Protein AF-A0ABD2U222-F1 (afdb_monomer_lite)

InterPro domains:
  IPR004843 Calcineurin-like, phosphoesterase domain [PF00149] (41-204)
  IPR027629 Putative protein phosphatase DevT-like [PTHR35769] (30-228)
  IPR029052 Metallo-dependent phosphatase-like [G3DSA:3.60.21.10] (35-234)
  IPR029052 Metallo-dependent phosphatase-like [SSF56300] (37-213)

Structure (mmCIF, N/CA/C/O backbone):
data_AF-A0ABD2U222-F1
#
_entry.id   AF-A0ABD2U222-F1
#
loop_
_atom_site.group_PDB
_atom_site.id
_atom_site.type_symbol
_atom_site.label_atom_id
_atom_site.label_alt_id
_atom_site.label_comp_id
_atom_site.label_asym_id
_atom_site.label_entity_id
_atom_site.label_seq_id
_atom_site.pdbx_PDB_ins_code
_atom_site.Cartn_x
_atom_site.Cartn_y
_atom_site.Cartn_z
_atom_site.occupancy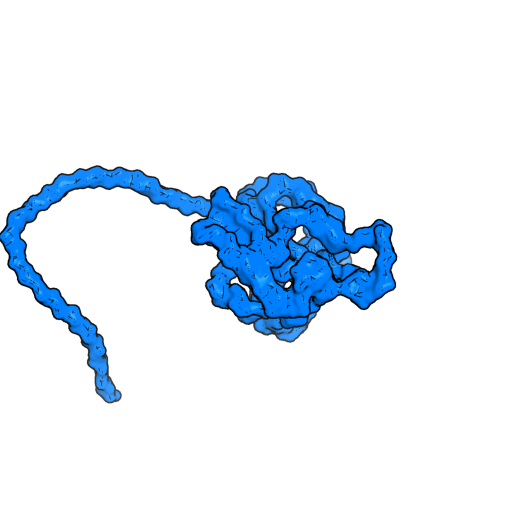
_atom_site.B_iso_or_equiv
_atom_site.auth_seq_id
_atom_site.auth_comp_id
_atom_site.auth_asym_id
_atom_site.auth_atom_id
_atom_site.pdbx_PDB_model_num
ATOM 1 N N . MET A 1 1 ? -50.154 -5.173 -34.231 1.00 31.67 1 MET A N 1
ATOM 2 C CA . MET A 1 1 ? -51.426 -5.860 -33.913 1.00 31.67 1 MET A CA 1
ATOM 3 C C . MET A 1 1 ? -51.089 -7.257 -33.410 1.00 31.67 1 MET A C 1
ATOM 5 O O . MET A 1 1 ? -50.255 -7.886 -34.042 1.00 31.67 1 MET A O 1
ATOM 9 N N . PHE A 1 2 ? -51.742 -7.667 -32.313 1.00 29.05 2 PHE A N 1
ATOM 10 C CA . PHE A 1 2 ? -51.682 -8.953 -31.580 1.00 29.05 2 PHE A CA 1
ATOM 11 C C . PHE A 1 2 ? -50.355 -9.265 -30.850 1.00 29.05 2 PHE A C 1
ATOM 13 O O . PHE A 1 2 ? -49.310 -9.350 -31.479 1.00 29.05 2 PHE A O 1
ATOM 20 N N . ASN A 1 3 ? -50.310 -9.172 -29.507 1.00 27.16 3 ASN A N 1
ATOM 21 C CA . ASN A 1 3 ? -50.777 -10.133 -28.469 1.00 27.16 3 ASN A CA 1
ATOM 22 C C . ASN A 1 3 ? -50.059 -11.498 -28.564 1.00 27.16 3 ASN A C 1
ATOM 24 O O . ASN A 1 3 ? -50.030 -12.077 -29.636 1.00 27.16 3 ASN A O 1
ATOM 28 N N . GLY A 1 4 ? -49.525 -12.105 -27.500 1.00 28.75 4 GLY A N 1
ATOM 29 C CA . GLY A 1 4 ? -49.617 -11.782 -26.083 1.00 28.75 4 GLY A CA 1
ATOM 30 C C . GLY A 1 4 ? -48.903 -12.807 -25.186 1.00 28.75 4 GLY A C 1
ATOM 31 O O . GLY A 1 4 ? -48.338 -13.792 -25.648 1.00 28.75 4 GLY A O 1
ATOM 32 N N . SER A 1 5 ? -48.948 -12.471 -23.897 1.00 30.69 5 SER A N 1
ATOM 33 C CA . SER A 1 5 ? -48.565 -13.179 -22.666 1.00 30.69 5 SER A CA 1
ATOM 34 C C . SER A 1 5 ? -48.724 -14.704 -22.640 1.00 30.69 5 SER A C 1
ATOM 36 O O . SER A 1 5 ? -49.737 -15.215 -23.115 1.00 30.69 5 SER A O 1
ATOM 38 N N . THR A 1 6 ? -47.849 -15.401 -21.896 1.00 30.48 6 THR A N 1
ATOM 39 C CA . THR A 1 6 ? -48.329 -16.360 -20.876 1.00 30.48 6 THR A CA 1
ATOM 40 C C . THR A 1 6 ? -47.299 -16.609 -19.761 1.00 30.48 6 THR A C 1
ATOM 42 O O . THR A 1 6 ? -46.237 -17.183 -19.980 1.00 30.48 6 THR A O 1
ATOM 45 N 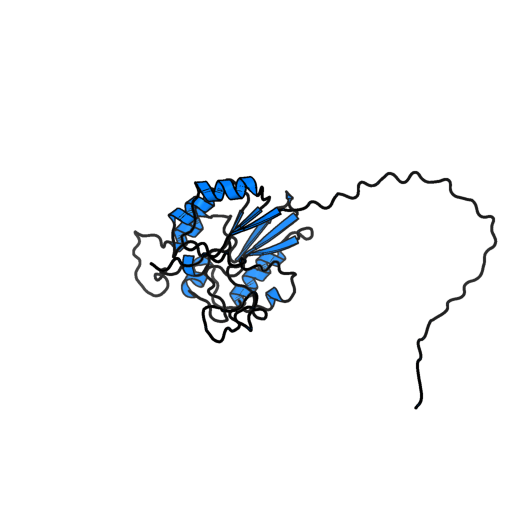N . LEU A 1 7 ? -47.656 -16.178 -18.547 1.00 31.14 7 LEU A N 1
ATOM 46 C CA . LEU A 1 7 ? -47.155 -16.674 -17.262 1.00 31.14 7 LEU A CA 1
ATOM 47 C C . LEU A 1 7 ? -47.822 -18.025 -16.954 1.00 31.14 7 LEU A C 1
ATOM 49 O O . LEU A 1 7 ? -49.030 -18.159 -17.140 1.00 31.14 7 LEU A O 1
ATOM 53 N N . LEU A 1 8 ? -47.069 -18.987 -16.418 1.00 29.11 8 LEU A N 1
ATOM 54 C CA . LEU A 1 8 ? -47.606 -20.208 -15.811 1.00 29.11 8 LEU A CA 1
ATOM 55 C C . LEU A 1 8 ? -47.336 -20.178 -14.302 1.00 29.11 8 LEU A C 1
ATOM 57 O O . LEU A 1 8 ? -46.220 -20.412 -13.846 1.00 29.11 8 LEU A O 1
ATOM 61 N N . HIS A 1 9 ? -48.389 -19.866 -13.544 1.00 29.17 9 HIS A N 1
ATOM 62 C CA . HIS A 1 9 ? -48.527 -20.189 -12.126 1.00 29.17 9 HIS A CA 1
ATOM 63 C C . HIS A 1 9 ? -48.900 -21.672 -11.996 1.00 29.17 9 HIS A C 1
ATOM 65 O O . HIS A 1 9 ? -49.795 -22.143 -12.695 1.00 29.17 9 HIS A O 1
ATOM 71 N N . ALA A 1 10 ? -48.251 -22.392 -11.081 1.00 27.92 10 ALA A N 1
ATOM 72 C CA . ALA A 1 10 ? -48.688 -23.713 -10.641 1.00 27.92 10 ALA A CA 1
ATOM 73 C C . ALA A 1 10 ? -49.469 -23.581 -9.323 1.00 27.92 10 ALA A C 1
ATOM 75 O O . ALA A 1 10 ? -48.956 -23.036 -8.345 1.00 27.92 10 ALA A O 1
ATOM 76 N N . GLU A 1 11 ? -50.708 -24.073 -9.313 1.00 29.02 11 GLU A N 1
ATOM 77 C CA . GLU A 1 11 ? -51.512 -24.304 -8.111 1.00 29.02 11 GLU A CA 1
ATOM 78 C C . GLU A 1 11 ? -51.206 -25.691 -7.537 1.00 29.02 11 GLU A C 1
ATOM 80 O O . GLU A 1 11 ? -51.195 -26.682 -8.268 1.00 29.02 11 GLU A O 1
ATOM 85 N N . THR A 1 12 ? -51.072 -25.778 -6.214 1.00 31.77 12 THR A N 1
ATOM 86 C CA . THR A 1 12 ? -51.198 -27.048 -5.492 1.00 31.77 12 THR A CA 1
ATOM 87 C C . THR A 1 12 ? -52.274 -26.892 -4.422 1.00 31.77 12 THR A C 1
ATOM 89 O O . THR A 1 12 ? -52.069 -26.259 -3.389 1.00 31.77 12 THR A O 1
ATOM 92 N N . GLN A 1 13 ? -53.440 -27.478 -4.688 1.00 30.75 13 GLN A N 1
ATOM 93 C CA . GLN A 1 13 ? -54.505 -27.721 -3.717 1.00 30.75 13 GLN A CA 1
ATOM 94 C C . GLN A 1 13 ? -54.064 -28.807 -2.730 1.00 30.75 13 GLN A C 1
ATOM 96 O O . GLN A 1 13 ? -53.705 -29.901 -3.161 1.00 30.75 13 GLN A O 1
ATOM 101 N N . PHE A 1 14 ? -54.199 -28.577 -1.420 1.00 29.19 14 PHE A N 1
ATOM 102 C CA . PHE A 1 14 ? -54.355 -29.680 -0.468 1.00 29.19 14 PHE A CA 1
ATOM 103 C C . PHE A 1 14 ? -55.373 -29.368 0.632 1.00 29.19 14 PHE A C 1
ATOM 105 O O . PHE A 1 14 ? -55.540 -28.237 1.079 1.00 29.19 14 PHE A O 1
ATOM 112 N N . ARG A 1 15 ? -56.109 -30.429 0.967 1.00 31.56 15 ARG A N 1
ATOM 113 C CA . ARG A 1 15 ? -57.400 -30.500 1.657 1.00 31.56 15 ARG A CA 1
ATOM 114 C C . ARG A 1 15 ? -57.376 -30.031 3.113 1.00 31.56 15 ARG A C 1
ATOM 116 O O . ARG A 1 15 ? -56.414 -30.251 3.840 1.00 31.56 15 ARG A O 1
ATOM 123 N N . GLY A 1 16 ? -58.512 -29.472 3.531 1.00 32.22 16 GLY A N 1
ATOM 124 C CA . GLY A 1 16 ? -58.765 -29.002 4.887 1.00 32.22 16 GLY A CA 1
ATOM 125 C C . GLY A 1 16 ? -58.858 -30.105 5.944 1.00 32.22 16 GLY A C 1
ATOM 126 O O . GLY A 1 16 ? -59.357 -31.202 5.698 1.00 32.22 16 GLY A O 1
ATOM 127 N N . ILE A 1 17 ? -58.420 -29.744 7.149 1.00 36.78 17 ILE A N 1
ATOM 128 C CA . ILE A 1 17 ? -58.689 -30.442 8.404 1.00 36.78 17 ILE A CA 1
ATOM 129 C C . ILE A 1 17 ? -59.267 -29.391 9.356 1.00 36.78 17 ILE A C 1
ATOM 131 O O . ILE A 1 17 ? -58.584 -28.448 9.750 1.00 36.78 17 ILE A O 1
ATOM 135 N N . THR A 1 18 ? -60.548 -29.524 9.689 1.00 42.19 18 THR A N 1
ATOM 136 C CA . THR A 1 18 ? -61.237 -28.690 10.679 1.00 42.19 18 THR A CA 1
ATOM 137 C C . THR A 1 18 ? -60.923 -29.201 12.083 1.00 42.19 18 THR A C 1
ATOM 139 O O . THR A 1 18 ? -61.408 -30.259 12.481 1.00 42.19 18 THR A O 1
ATOM 142 N N . GLY A 1 19 ? -60.130 -28.444 12.840 1.00 43.88 19 GLY A N 1
ATOM 143 C CA . GLY A 1 19 ? -59.923 -28.618 14.279 1.00 43.88 19 GLY A CA 1
ATOM 144 C C . GLY A 1 19 ? -59.984 -27.259 14.989 1.00 43.88 19 GLY A C 1
ATOM 145 O O . GLY A 1 19 ? -59.732 -26.236 14.349 1.00 43.88 19 GLY A O 1
ATOM 146 N N . PRO A 1 20 ? -60.348 -27.202 16.283 1.00 39.25 20 PRO A N 1
ATOM 147 C CA . PRO A 1 20 ? -60.486 -25.939 16.998 1.00 39.25 20 PRO A CA 1
ATOM 148 C C . PRO A 1 20 ? -59.121 -25.254 17.142 1.00 39.25 20 PRO A C 1
ATOM 150 O O . PRO A 1 20 ? -58.162 -25.842 17.646 1.00 39.25 20 PRO A O 1
ATOM 153 N N . VAL A 1 21 ? -59.049 -23.997 16.704 1.00 43.97 21 VAL A N 1
ATOM 154 C CA . VAL A 1 21 ? -57.866 -23.139 16.816 1.00 43.97 21 VAL A CA 1
ATOM 155 C C . VAL A 1 21 ? -57.594 -22.873 18.297 1.00 43.97 21 VAL A C 1
ATOM 157 O O . VAL A 1 21 ? -58.347 -22.167 18.964 1.00 43.97 21 VAL A O 1
ATOM 160 N N . ARG A 1 22 ? -56.514 -23.448 18.834 1.00 39.19 22 ARG A N 1
ATOM 161 C CA . ARG A 1 22 ? -55.952 -23.028 20.123 1.00 39.19 22 ARG A CA 1
ATOM 162 C C . ARG A 1 22 ? -55.010 -21.862 19.862 1.00 39.19 22 ARG A C 1
ATOM 164 O O . ARG A 1 22 ? -54.003 -22.032 19.182 1.00 39.19 22 ARG A O 1
ATOM 171 N N . HIS A 1 23 ? -55.331 -20.692 20.405 1.00 39.78 23 HIS A N 1
ATOM 172 C CA . HIS A 1 23 ? -54.411 -19.559 20.405 1.00 39.78 23 HIS A CA 1
ATOM 173 C C . HIS A 1 23 ? -53.189 -19.896 21.277 1.00 39.78 23 HIS A C 1
ATOM 175 O O . HIS A 1 23 ? -53.371 -20.193 22.462 1.00 39.78 23 HIS A O 1
ATOM 181 N N . PRO A 1 24 ? -51.956 -19.871 20.743 1.00 41.50 24 PRO A N 1
ATOM 182 C CA . PRO A 1 24 ? -50.775 -19.914 21.588 1.00 41.50 24 PRO A CA 1
ATOM 183 C C . PRO A 1 24 ? -50.697 -18.613 22.395 1.00 41.50 24 PRO A C 1
ATOM 185 O O . PRO A 1 24 ? -50.915 -17.522 21.866 1.00 41.50 24 PRO A O 1
ATOM 188 N N . ALA A 1 25 ? -50.409 -18.736 23.692 1.00 49.59 25 ALA A N 1
ATOM 189 C CA . ALA A 1 25 ? -50.113 -17.593 24.548 1.00 49.59 25 ALA A CA 1
ATOM 190 C C . ALA A 1 25 ? -48.928 -16.799 23.964 1.00 49.59 25 ALA A C 1
ATOM 192 O O . ALA A 1 25 ? -48.032 -17.413 23.377 1.00 49.59 25 ALA A O 1
ATOM 193 N N . PRO A 1 26 ? -48.888 -15.463 24.122 1.00 37.84 26 PRO A N 1
ATOM 194 C CA . PRO A 1 26 ? -47.802 -14.657 23.589 1.00 37.84 26 PRO A CA 1
ATOM 195 C C . PRO A 1 26 ? -46.485 -15.114 24.220 1.00 37.84 26 PRO A C 1
ATOM 197 O O . PRO A 1 26 ? -46.234 -14.908 25.410 1.00 37.84 26 PRO A O 1
ATOM 200 N N . SER A 1 27 ? -45.641 -15.764 23.418 1.00 46.84 27 SER A N 1
ATOM 201 C CA . SER A 1 27 ? -44.264 -16.038 23.793 1.00 46.84 27 SER A CA 1
ATOM 202 C C . SER A 1 27 ? -43.582 -14.694 23.991 1.00 46.84 27 SER A C 1
ATOM 204 O O . SER A 1 27 ? -43.541 -13.883 23.063 1.00 46.84 27 SER A O 1
ATOM 206 N N . LYS A 1 28 ? -43.050 -14.451 25.192 1.00 44.59 28 LYS A N 1
ATOM 207 C CA . LYS A 1 28 ? -42.092 -13.371 25.420 1.00 44.59 28 LYS A CA 1
ATOM 208 C C . LYS A 1 28 ? -40.920 -13.612 24.472 1.00 44.59 28 LYS A C 1
ATOM 210 O O . LYS A 1 28 ? -40.054 -14.432 24.762 1.00 44.59 28 LYS A O 1
ATOM 215 N N . LEU A 1 29 ? -40.931 -12.934 23.327 1.00 40.88 29 LEU A N 1
ATOM 216 C CA . LEU A 1 29 ? -39.748 -12.757 22.504 1.00 40.88 29 LEU A CA 1
ATOM 217 C C . LEU A 1 29 ? -38.750 -12.037 23.403 1.00 40.88 29 LEU A C 1
ATOM 219 O O . LEU A 1 29 ? -38.902 -10.852 23.699 1.00 40.88 29 LEU A O 1
ATOM 223 N N . ALA A 1 30 ? -37.784 -12.795 23.919 1.00 45.81 30 ALA A N 1
ATOM 224 C CA . ALA A 1 30 ? -36.570 -12.221 24.452 1.00 45.81 30 ALA A CA 1
ATOM 225 C C . ALA A 1 30 ? -36.040 -11.301 23.353 1.00 45.81 30 ALA A C 1
ATOM 227 O O . ALA A 1 30 ? -35.830 -11.752 22.226 1.00 45.81 30 ALA A O 1
ATOM 228 N N . GLY A 1 31 ? -35.937 -10.008 23.662 1.00 37.41 31 GLY A N 1
ATOM 229 C CA . GLY A 1 31 ? -35.339 -9.032 22.771 1.00 37.41 31 GLY A CA 1
ATOM 230 C C . GLY A 1 31 ? -33.916 -9.480 22.495 1.00 37.41 31 GLY A C 1
ATOM 231 O O . GLY A 1 31 ? -33.022 -9.237 23.302 1.00 37.41 31 GLY A O 1
ATOM 232 N N . GLY A 1 32 ? -33.731 -10.191 21.384 1.00 37.91 32 GLY A N 1
ATOM 233 C CA . GLY A 1 32 ? -32.422 -10.419 20.821 1.00 37.91 32 GLY A CA 1
ATOM 234 C C . GLY A 1 32 ? -31.832 -9.042 20.600 1.00 37.91 32 GLY A C 1
ATOM 235 O O . GLY A 1 32 ? -32.372 -8.251 19.827 1.00 37.91 32 GLY A O 1
ATOM 236 N N . HIS A 1 33 ? -30.768 -8.734 21.337 1.00 39.00 33 HIS A N 1
ATOM 237 C CA . HIS A 1 33 ? -29.836 -7.710 20.912 1.00 39.00 33 HIS A CA 1
ATOM 238 C C . HIS A 1 33 ? -29.391 -8.130 19.512 1.00 39.00 33 HIS A C 1
ATOM 240 O O . HIS A 1 33 ? -28.563 -9.026 19.363 1.00 39.00 33 HIS A O 1
ATOM 246 N N . PHE A 1 34 ? -29.985 -7.533 18.482 1.00 43.75 34 PHE A N 1
ATOM 247 C CA . PHE A 1 34 ? -29.313 -7.461 17.200 1.00 43.75 34 PHE A CA 1
ATOM 248 C C . PHE A 1 34 ? -28.005 -6.726 17.504 1.00 43.75 34 PHE A C 1
ATOM 250 O O . PHE A 1 34 ? -28.077 -5.614 18.039 1.00 43.75 34 PHE A O 1
ATOM 257 N N . PRO A 1 35 ? -26.826 -7.342 17.299 1.00 52.25 35 PRO A N 1
ATOM 258 C CA . PRO A 1 35 ? -25.581 -6.622 17.486 1.00 52.25 35 PRO A CA 1
ATOM 259 C C . PRO A 1 35 ? -25.673 -5.384 16.599 1.00 52.25 35 PRO A C 1
ATOM 261 O O . PRO A 1 35 ? -25.928 -5.498 15.399 1.00 52.25 35 PRO A O 1
ATOM 264 N N . MET A 1 36 ? -25.578 -4.198 17.208 1.00 45.75 36 MET A N 1
ATOM 265 C CA . MET A 1 36 ? -25.497 -2.971 16.427 1.00 45.75 36 MET A CA 1
ATOM 266 C C . MET A 1 36 ? -24.353 -3.143 15.434 1.00 45.75 36 MET A C 1
ATOM 268 O O . MET A 1 36 ? -23.294 -3.646 15.816 1.00 45.75 36 MET A O 1
ATOM 272 N N . ALA A 1 37 ? -24.570 -2.753 14.178 1.00 55.38 37 ALA A N 1
ATOM 273 C CA . ALA A 1 37 ? -23.507 -2.757 13.189 1.00 55.38 37 ALA A CA 1
ATOM 274 C C . ALA A 1 37 ? -22.333 -1.941 13.749 1.00 55.38 37 ALA A C 1
ATOM 276 O O . ALA A 1 37 ? -22.464 -0.740 13.996 1.00 55.38 37 ALA A O 1
ATOM 277 N N . SER A 1 38 ? -21.211 -2.607 14.019 1.00 74.44 38 SER A N 1
ATOM 278 C CA . SER A 1 38 ? -19.978 -1.938 14.408 1.00 74.44 38 SER A CA 1
ATOM 279 C C . SER A 1 38 ? -19.489 -1.161 13.192 1.00 74.44 38 SER A C 1
ATOM 281 O O . SER A 1 38 ? -19.073 -1.753 12.199 1.00 74.44 38 SER A O 1
ATOM 283 N N . SER A 1 39 ? -19.600 0.164 13.242 1.00 87.94 39 SER A N 1
ATOM 284 C CA . SER A 1 39 ? -18.989 1.031 12.238 1.00 87.94 39 SER A CA 1
ATOM 285 C C . SER A 1 39 ? -17.481 1.024 12.453 1.00 87.94 39 SER A C 1
ATOM 287 O O . SER A 1 39 ? -17.040 1.259 13.573 1.00 87.94 39 SER A O 1
ATOM 289 N N . VAL A 1 40 ? -16.713 0.811 11.386 1.00 92.12 40 VAL A N 1
ATOM 290 C CA . VAL A 1 40 ? -15.252 0.964 11.390 1.00 92.12 40 VAL A CA 1
ATOM 291 C C . VAL A 1 40 ? -14.902 2.262 10.672 1.00 92.12 40 VAL A C 1
ATOM 293 O O . VAL A 1 40 ? -15.413 2.526 9.582 1.00 92.12 40 VAL A O 1
ATOM 296 N N . ARG A 1 41 ? -14.049 3.092 11.273 1.00 95.56 41 ARG A N 1
ATOM 297 C CA . ARG A 1 41 ? -13.523 4.314 10.667 1.00 95.56 41 ARG A CA 1
ATOM 298 C C . ARG A 1 41 ? -12.128 4.065 10.119 1.00 95.56 41 ARG A C 1
ATOM 300 O O . ARG A 1 41 ? -11.181 3.870 10.876 1.00 95.56 41 ARG A O 1
ATOM 307 N N . ILE A 1 42 ? -12.009 4.148 8.801 1.00 96.56 42 ILE A N 1
ATOM 308 C CA . ILE A 1 42 ? -10.745 3.982 8.088 1.00 96.56 42 ILE A CA 1
ATOM 309 C C . ILE A 1 42 ? -10.321 5.338 7.531 1.00 96.56 42 ILE A C 1
ATOM 311 O O . ILE A 1 42 ? -11.124 6.027 6.904 1.00 96.56 42 ILE A O 1
ATOM 315 N N . VAL A 1 43 ? -9.070 5.720 7.772 1.00 97.69 43 VAL A N 1
ATOM 316 C CA . VAL A 1 43 ? -8.432 6.878 7.131 1.00 97.69 43 VAL A CA 1
ATOM 317 C C . VAL A 1 43 ? -7.440 6.365 6.099 1.00 97.69 43 VAL A C 1
ATOM 319 O O . VAL A 1 43 ? -6.722 5.406 6.363 1.00 97.69 43 VAL A O 1
ATOM 322 N N . VAL A 1 44 ? -7.408 6.992 4.927 1.00 96.12 44 VAL A N 1
ATOM 323 C CA . VAL A 1 44 ? -6.498 6.632 3.836 1.00 96.12 44 VAL A CA 1
ATOM 324 C C . VAL A 1 44 ? -5.565 7.808 3.581 1.00 96.12 44 VAL A C 1
ATOM 326 O O . VAL A 1 44 ? -6.025 8.945 3.495 1.00 96.12 44 VAL A O 1
ATOM 329 N N . VAL A 1 45 ? -4.268 7.530 3.491 1.00 96.31 45 VAL A N 1
ATOM 330 C CA . VAL A 1 45 ? -3.202 8.505 3.234 1.00 96.31 45 VAL A CA 1
ATOM 331 C C . VAL A 1 45 ? -2.348 7.963 2.094 1.00 96.31 45 VAL A C 1
ATOM 333 O O . VAL A 1 45 ? -1.995 6.788 2.096 1.00 96.31 45 VAL A O 1
ATOM 336 N N . GLY A 1 46 ? -2.022 8.782 1.106 1.00 92.50 46 GLY A N 1
ATOM 337 C CA . GLY A 1 46 ? -1.410 8.310 -0.130 1.00 92.50 46 GLY A CA 1
ATOM 338 C C . GLY A 1 46 ? -0.805 9.435 -0.935 1.00 92.50 46 GLY A C 1
ATOM 339 O O . GLY A 1 46 ? -1.133 10.588 -0.666 1.00 92.50 46 GLY A O 1
ATOM 340 N N . ASP A 1 47 ? 0.060 9.081 -1.888 1.00 92.44 47 ASP A N 1
ATOM 341 C CA . ASP A 1 47 ? 0.719 10.028 -2.800 1.00 92.44 47 ASP A CA 1
ATOM 342 C C . ASP A 1 47 ? 1.354 11.192 -2.028 1.00 92.44 47 ASP A C 1
ATOM 344 O O .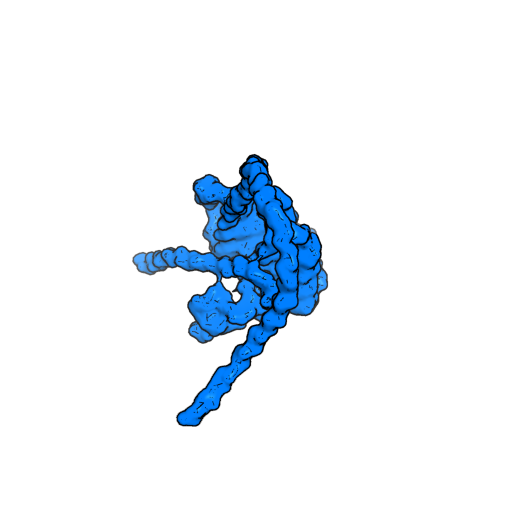 ASP A 1 47 ? 1.195 12.368 -2.350 1.00 92.44 47 ASP A O 1
ATOM 348 N N . VAL A 1 48 ? 2.032 10.832 -0.935 1.00 94.62 48 VAL A N 1
ATOM 349 C CA . VAL A 1 48 ? 2.474 11.765 0.106 1.00 94.62 48 VAL A CA 1
ATOM 350 C C . VAL A 1 48 ? 3.563 12.705 -0.413 1.00 94.62 48 VAL A C 1
ATOM 352 O O . VAL A 1 48 ? 3.556 13.880 -0.078 1.00 94.62 48 VAL A O 1
ATOM 355 N N . HIS A 1 49 ? 4.497 12.210 -1.229 1.00 95.00 49 HIS A N 1
ATOM 356 C CA . HIS A 1 49 ? 5.521 13.003 -1.921 1.00 95.00 49 HIS A CA 1
ATOM 357 C C . HIS A 1 49 ? 6.217 14.071 -1.056 1.00 95.00 49 HIS A C 1
ATOM 359 O O . HIS A 1 49 ? 6.295 15.242 -1.421 1.00 95.00 49 HIS A O 1
ATOM 365 N N . ASP A 1 50 ? 6.766 13.640 0.079 1.00 95.75 50 ASP A N 1
ATOM 366 C CA . ASP A 1 50 ? 7.446 14.456 1.089 1.00 95.75 50 ASP A CA 1
ATOM 367 C C . ASP A 1 50 ? 6.546 15.457 1.845 1.00 95.75 50 ASP A C 1
ATOM 369 O O . ASP A 1 50 ? 7.027 16.120 2.767 1.00 95.75 50 ASP A O 1
ATOM 373 N N . ASP A 1 51 ? 5.246 15.525 1.541 1.00 95.50 51 ASP A N 1
ATOM 374 C CA . ASP A 1 51 ? 4.257 16.340 2.256 1.00 95.50 51 ASP A CA 1
ATOM 375 C C . ASP A 1 51 ? 3.703 15.585 3.474 1.00 95.50 51 ASP A C 1
ATOM 377 O O . ASP A 1 51 ? 2.532 15.217 3.562 1.00 95.50 51 ASP A O 1
ATOM 381 N N . TRP A 1 52 ? 4.607 15.290 4.409 1.00 94.88 52 TRP A N 1
ATOM 382 C CA . TRP A 1 52 ? 4.289 14.652 5.682 1.00 94.88 52 TRP A CA 1
ATOM 383 C C . TRP A 1 52 ? 5.019 15.337 6.829 1.00 94.88 52 TRP A C 1
ATOM 385 O O . TRP A 1 52 ? 6.252 15.409 6.881 1.00 94.88 52 TRP A O 1
ATOM 395 N N . ASN A 1 53 ? 4.245 15.792 7.802 1.00 95.06 53 ASN A N 1
ATOM 396 C CA . ASN A 1 53 ? 4.716 16.340 9.052 1.00 95.06 53 ASN A CA 1
ATOM 397 C C . ASN A 1 53 ? 4.160 15.517 10.213 1.00 95.06 53 ASN A C 1
ATOM 399 O O . ASN A 1 53 ? 3.010 15.671 10.616 1.00 95.06 53 ASN A O 1
ATOM 403 N N . LEU A 1 54 ? 5.028 14.707 10.822 1.00 92.56 54 LEU A N 1
ATOM 404 C CA . LEU A 1 54 ? 4.654 13.803 11.908 1.00 92.56 54 LEU A CA 1
ATOM 405 C C . LEU A 1 54 ? 3.829 14.469 13.022 1.00 92.56 54 LEU A C 1
ATOM 407 O O . LEU A 1 54 ? 2.914 13.847 13.552 1.00 92.56 54 LEU A O 1
ATOM 411 N N . GLU A 1 55 ? 4.139 15.710 13.399 1.00 93.94 55 GLU A N 1
ATOM 412 C CA . GLU A 1 55 ? 3.439 16.385 14.493 1.00 93.94 55 GLU A CA 1
ATOM 413 C C . GLU A 1 55 ? 2.056 16.896 14.081 1.00 93.94 55 GLU A C 1
ATOM 415 O O . GLU A 1 55 ? 1.099 16.743 14.843 1.00 93.94 55 GLU A O 1
ATOM 420 N N . GLU A 1 56 ? 1.922 17.483 12.893 1.00 95.25 56 GLU A N 1
ATOM 421 C CA . GLU A 1 56 ? 0.636 17.998 12.410 1.00 95.25 56 GLU A CA 1
ATOM 422 C C . GLU A 1 56 ? -0.288 16.872 11.927 1.00 95.25 56 GLU A C 1
ATOM 424 O O . GLU A 1 56 ? -1.455 16.816 12.328 1.00 95.25 56 GLU A O 1
ATOM 429 N N . ASP A 1 57 ? 0.235 15.905 11.174 1.00 96.00 57 ASP A N 1
ATOM 430 C CA . ASP A 1 57 ? -0.554 14.784 10.660 1.00 96.00 57 ASP A CA 1
ATOM 431 C C . ASP A 1 57 ? -1.008 13.848 11.781 1.00 96.00 57 ASP A C 1
ATOM 433 O O . ASP A 1 57 ? -2.146 13.370 11.781 1.00 96.00 57 ASP A O 1
ATOM 437 N N . ARG A 1 58 ? -0.191 13.659 12.829 1.00 94.94 58 ARG A N 1
ATOM 438 C CA . ARG A 1 58 ? -0.631 12.936 14.032 1.00 94.94 58 ARG A CA 1
ATOM 439 C C . ARG A 1 58 ? -1.813 13.633 14.703 1.00 94.94 58 ARG A C 1
ATOM 441 O O . ARG A 1 58 ? -2.742 12.946 15.128 1.00 94.94 58 ARG A O 1
ATOM 448 N N . LYS A 1 59 ? -1.826 14.969 14.796 1.00 96.00 59 LYS A N 1
ATOM 449 C CA . LYS A 1 59 ? -2.976 15.709 15.356 1.00 96.00 59 LYS A CA 1
ATOM 450 C C . LYS A 1 59 ? -4.220 15.518 14.494 1.00 96.00 59 LYS A C 1
ATOM 452 O O . LYS A 1 59 ? -5.298 15.286 15.041 1.00 96.00 59 LYS A O 1
ATOM 457 N N . ALA A 1 60 ? -4.083 15.567 13.168 1.00 96.25 60 ALA A N 1
ATOM 458 C CA . ALA A 1 60 ? -5.188 15.297 12.253 1.00 96.25 60 ALA A CA 1
ATOM 459 C C . ALA A 1 60 ? -5.757 13.883 12.470 1.00 96.25 60 ALA A C 1
ATOM 461 O O . ALA A 1 60 ? -6.963 13.726 12.674 1.00 96.25 60 ALA A O 1
ATOM 462 N N . LEU A 1 61 ? -4.897 12.863 12.549 1.00 97.00 61 LEU A N 1
ATOM 463 C CA . LEU A 1 61 ? -5.305 11.485 12.839 1.00 97.00 61 LEU A CA 1
ATOM 464 C C . LEU A 1 61 ? -5.982 11.356 14.214 1.00 97.00 61 LEU A C 1
ATOM 466 O O . LEU A 1 61 ? -7.025 10.712 14.327 1.00 97.00 61 LEU A O 1
ATOM 470 N N . GLN A 1 62 ? -5.469 12.018 15.253 1.00 95.56 62 GLN A N 1
ATOM 471 C CA . GLN A 1 62 ? -6.090 12.033 16.585 1.00 95.56 62 GLN A CA 1
ATOM 472 C C . GLN A 1 62 ? -7.489 12.665 16.585 1.00 95.56 62 GLN A C 1
ATOM 474 O O . GLN A 1 62 ? -8.378 12.195 17.298 1.00 95.56 62 GLN A O 1
ATOM 479 N N . LEU A 1 63 ? -7.709 13.713 15.785 1.00 96.81 63 LEU A N 1
ATOM 480 C CA . LEU A 1 63 ? -9.023 14.341 15.620 1.00 96.81 63 LEU A CA 1
ATOM 481 C C . LEU A 1 63 ? -9.991 13.435 14.853 1.00 96.81 63 LEU A C 1
ATOM 483 O O . LEU A 1 63 ? -11.165 13.334 15.220 1.00 96.81 63 LEU A O 1
ATOM 487 N N . LEU A 1 64 ? -9.497 12.755 13.816 1.00 96.62 64 LEU A N 1
ATOM 488 C CA . LEU A 1 64 ? -10.283 11.824 13.013 1.00 96.62 64 LEU A CA 1
ATOM 489 C C . LEU A 1 64 ? -10.653 10.558 13.789 1.00 96.62 64 LEU A C 1
ATOM 491 O O . LEU A 1 64 ? -11.698 9.986 13.490 1.00 96.62 64 LEU A O 1
ATOM 495 N N . LYS A 1 65 ? -9.869 10.153 14.797 1.00 96.50 65 LYS A N 1
ATOM 496 C CA . LYS A 1 65 ? -10.086 8.943 15.616 1.00 96.50 65 LYS A CA 1
ATOM 497 C C . LYS A 1 65 ? -10.323 7.681 14.763 1.00 96.50 65 LYS A C 1
ATOM 499 O O . LYS A 1 65 ? -11.381 7.063 14.898 1.00 96.50 65 LYS A O 1
ATOM 504 N N . PRO A 1 66 ? -9.410 7.339 13.836 1.00 97.06 66 PRO A N 1
ATOM 505 C CA . PRO A 1 66 ? -9.539 6.132 13.032 1.00 97.06 66 PRO A CA 1
ATOM 506 C C . PRO A 1 66 ? -9.373 4.872 13.884 1.00 97.06 66 PRO A C 1
ATOM 508 O O . PRO A 1 66 ? -8.575 4.849 14.820 1.00 97.06 66 PRO A O 1
ATOM 511 N N . ASP A 1 67 ? -10.072 3.812 13.493 1.00 96.94 67 ASP A N 1
ATOM 512 C CA . ASP A 1 67 ? -9.791 2.448 13.948 1.00 96.94 67 ASP A CA 1
ATOM 513 C C . ASP A 1 67 ? -8.617 1.835 13.163 1.00 96.94 67 ASP A C 1
ATOM 515 O O . ASP A 1 67 ? -7.938 0.933 13.648 1.00 96.94 67 ASP A O 1
ATOM 519 N N . LEU A 1 68 ? -8.387 2.321 11.936 1.00 97.38 68 LEU A N 1
ATOM 520 C CA . LEU A 1 68 ? -7.341 1.862 11.025 1.00 97.38 68 LEU A CA 1
ATOM 521 C C . LEU A 1 68 ? -6.896 2.993 10.088 1.00 97.38 68 LEU A C 1
ATOM 523 O O . LEU A 1 68 ? -7.732 3.725 9.553 1.00 97.38 68 LEU A O 1
ATOM 527 N N . VAL A 1 69 ? -5.590 3.095 9.839 1.00 98.31 69 VAL A N 1
ATOM 528 C CA . VAL A 1 69 ? -5.022 3.964 8.797 1.00 98.31 69 VAL A CA 1
ATOM 529 C C . VAL A 1 69 ? -4.407 3.116 7.685 1.00 98.31 69 VAL A C 1
ATOM 531 O O . VAL A 1 69 ? -3.625 2.206 7.947 1.00 98.31 69 VAL A O 1
ATOM 534 N N . LEU A 1 70 ? -4.757 3.400 6.436 1.00 98.44 70 LEU A N 1
ATOM 535 C CA . LEU A 1 70 ? -4.196 2.744 5.259 1.00 98.44 70 LEU A CA 1
ATOM 536 C C . LEU A 1 70 ? -3.276 3.722 4.535 1.00 98.44 70 LEU A C 1
ATOM 538 O O . LEU A 1 70 ? -3.737 4.763 4.073 1.00 98.44 70 LEU A O 1
ATOM 542 N N . PHE A 1 71 ? -1.997 3.382 4.421 1.00 98.12 71 PHE A N 1
ATOM 543 C CA . PHE A 1 71 ? -1.036 4.166 3.655 1.00 98.12 71 PHE A CA 1
ATOM 544 C C . PHE A 1 71 ? -0.803 3.525 2.284 1.00 98.12 71 PHE A C 1
ATOM 546 O O . PHE A 1 71 ? -0.351 2.380 2.212 1.00 98.12 71 PHE A O 1
ATOM 553 N N . THR A 1 72 ? -1.108 4.242 1.202 1.00 96.12 72 THR A N 1
ATOM 554 C CA . THR A 1 72 ? -1.023 3.714 -0.172 1.00 96.12 72 THR A CA 1
ATOM 555 C C . THR A 1 72 ? 0.344 3.914 -0.826 1.00 96.12 72 THR A C 1
ATOM 557 O O . THR A 1 72 ? 0.549 3.387 -1.914 1.00 96.12 72 THR A O 1
ATOM 560 N N . GLY A 1 73 ? 1.283 4.607 -0.174 1.00 95.19 73 GLY A N 1
ATOM 561 C CA . GLY A 1 73 ? 2.675 4.740 -0.619 1.00 95.19 73 GLY A CA 1
ATOM 562 C C . GLY A 1 73 ? 2.984 6.059 -1.320 1.00 95.19 73 GLY A C 1
ATOM 563 O O . GLY A 1 73 ? 2.265 7.042 -1.147 1.00 95.19 73 GLY A O 1
ATOM 564 N N . ASP A 1 74 ? 4.081 6.054 -2.078 1.00 95.31 74 ASP A N 1
ATOM 565 C CA . ASP A 1 74 ? 4.685 7.225 -2.721 1.00 95.31 74 ASP A CA 1
ATOM 566 C C . ASP A 1 74 ? 5.064 8.302 -1.710 1.00 95.31 74 ASP A C 1
ATOM 568 O O . ASP A 1 74 ? 4.654 9.456 -1.769 1.00 95.31 74 ASP A O 1
ATOM 572 N N . PHE A 1 75 ? 5.899 7.907 -0.751 1.00 94.88 75 PHE A N 1
ATOM 573 C CA . PHE A 1 75 ? 6.238 8.744 0.387 1.00 94.88 75 PHE A CA 1
ATOM 574 C C . PHE A 1 75 ? 7.187 9.883 0.066 1.00 94.88 75 PHE A C 1
ATOM 576 O O . PHE A 1 75 ? 7.058 10.941 0.664 1.00 94.88 75 PHE A O 1
ATOM 583 N N . GLY A 1 76 ? 8.139 9.695 -0.850 1.00 87.56 76 GLY A N 1
ATOM 584 C CA . GLY A 1 76 ? 9.134 10.741 -1.116 1.00 87.56 76 GLY A CA 1
ATOM 585 C C . GLY A 1 76 ? 10.409 10.261 -1.791 1.00 87.56 76 GLY A C 1
ATOM 586 O O . GLY A 1 76 ? 11.508 10.515 -1.308 1.00 87.56 76 GLY A O 1
ATOM 587 N N . ASN A 1 77 ? 10.305 9.512 -2.894 1.00 90.81 77 ASN A N 1
ATOM 588 C CA . ASN A 1 77 ? 11.492 9.056 -3.635 1.00 90.81 77 ASN A CA 1
ATOM 589 C C . ASN A 1 77 ? 12.509 8.292 -2.760 1.00 90.81 77 ASN A C 1
ATOM 591 O O . ASN A 1 77 ? 13.714 8.559 -2.813 1.00 90.81 77 ASN A O 1
ATOM 595 N N . GLU A 1 78 ? 12.021 7.339 -1.958 1.00 91.75 78 GLU A N 1
ATOM 596 C CA . GLU A 1 78 ? 12.794 6.583 -0.960 1.00 91.75 78 GLU A CA 1
ATOM 597 C C . GLU A 1 78 ? 13.224 7.425 0.262 1.00 91.75 78 GLU A C 1
ATOM 599 O O . GLU A 1 78 ? 14.361 7.326 0.751 1.00 91.75 78 GLU A O 1
ATOM 604 N N . ASN A 1 79 ? 12.332 8.281 0.764 1.00 94.19 79 ASN A N 1
ATOM 605 C CA . ASN A 1 79 ? 12.546 9.035 1.998 1.00 94.19 79 ASN A CA 1
ATOM 606 C C . ASN A 1 79 ? 12.383 8.129 3.232 1.00 94.19 79 ASN A C 1
ATOM 608 O O . ASN A 1 79 ? 11.301 7.952 3.788 1.00 94.19 79 ASN A O 1
ATOM 612 N N . VAL A 1 80 ? 13.502 7.553 3.676 1.00 95.19 80 VAL A N 1
ATOM 613 C CA . VAL A 1 80 ? 13.544 6.629 4.818 1.00 95.19 80 VAL A CA 1
ATOM 614 C C . VAL A 1 80 ? 13.104 7.294 6.126 1.00 95.19 80 VAL A C 1
ATOM 616 O O . VAL A 1 80 ? 12.464 6.637 6.942 1.00 95.19 80 VAL A O 1
ATOM 619 N N . ASP A 1 81 ? 13.446 8.563 6.353 1.00 96.00 81 ASP A N 1
ATOM 620 C CA . ASP A 1 81 ? 13.118 9.244 7.612 1.00 96.00 81 ASP A CA 1
ATOM 621 C C . ASP A 1 81 ? 11.616 9.528 7.716 1.00 96.00 81 ASP A C 1
ATOM 623 O O . ASP A 1 81 ? 11.025 9.346 8.780 1.00 96.00 81 ASP A O 1
ATOM 627 N N . LEU A 1 82 ? 10.975 9.858 6.593 1.00 97.00 82 LEU A N 1
ATOM 628 C CA . LEU A 1 82 ? 9.521 9.955 6.510 1.00 97.00 82 LEU A CA 1
ATOM 629 C C . LEU A 1 82 ? 8.864 8.595 6.782 1.00 97.00 82 LEU A C 1
ATOM 631 O O . LEU A 1 82 ? 7.991 8.503 7.644 1.00 97.00 82 LEU A O 1
ATOM 635 N N . VAL A 1 83 ? 9.327 7.515 6.144 1.00 97.44 83 VAL A N 1
ATOM 636 C CA . VAL A 1 83 ? 8.786 6.165 6.395 1.00 97.44 83 VAL A CA 1
ATOM 637 C C . VAL A 1 83 ? 8.960 5.737 7.855 1.00 97.44 83 VAL A C 1
ATOM 639 O O . VAL A 1 83 ? 8.041 5.160 8.431 1.00 97.44 83 VAL A O 1
ATOM 642 N N . ARG A 1 84 ? 10.095 6.061 8.490 1.00 97.25 84 ARG A N 1
ATOM 643 C CA . ARG A 1 84 ? 10.289 5.851 9.937 1.00 97.25 84 ARG A CA 1
ATOM 644 C C . ARG A 1 84 ? 9.257 6.609 10.755 1.00 97.25 84 ARG A C 1
ATOM 646 O O . ARG A 1 84 ? 8.657 6.027 11.645 1.00 97.25 84 ARG A O 1
ATOM 653 N N . SER A 1 85 ? 8.998 7.867 10.411 1.00 97.19 85 SER A N 1
ATOM 654 C CA . SER A 1 85 ? 7.993 8.661 11.118 1.00 97.19 85 SER A CA 1
ATOM 655 C C . SER A 1 85 ? 6.580 8.066 11.014 1.00 97.19 85 SER A C 1
ATOM 657 O O . SER A 1 85 ? 5.822 8.135 11.977 1.00 97.19 85 SER A O 1
ATOM 659 N N . ILE A 1 86 ? 6.235 7.432 9.885 1.00 97.31 86 ILE A N 1
ATOM 660 C CA . ILE A 1 86 ? 4.972 6.694 9.720 1.00 97.31 86 ILE A CA 1
ATOM 661 C C . ILE A 1 86 ? 4.964 5.430 10.584 1.00 97.31 86 ILE A C 1
ATOM 663 O O . ILE A 1 86 ? 3.967 5.162 11.257 1.00 97.31 86 ILE A O 1
ATOM 667 N N . ALA A 1 87 ? 6.064 4.673 10.593 1.00 96.81 87 ALA A N 1
ATOM 668 C CA . ALA A 1 87 ? 6.210 3.478 11.426 1.00 96.81 87 ALA A CA 1
ATOM 669 C C . ALA A 1 87 ? 6.096 3.804 12.931 1.00 96.81 87 ALA A C 1
ATOM 671 O O . ALA A 1 87 ? 5.488 3.046 13.683 1.00 96.81 87 ALA A O 1
ATOM 672 N N . ASP A 1 88 ? 6.593 4.969 13.356 1.00 95.38 88 ASP A N 1
ATOM 673 C CA . ASP A 1 88 ? 6.542 5.450 14.744 1.00 95.38 88 ASP A CA 1
ATOM 674 C C . ASP A 1 88 ? 5.132 5.890 15.200 1.00 95.38 88 ASP A C 1
ATOM 676 O O . ASP A 1 88 ? 4.930 6.239 16.367 1.00 95.38 88 ASP A O 1
ATOM 680 N N . LEU A 1 89 ? 4.125 5.913 14.317 1.00 95.88 89 LEU A N 1
ATOM 681 C CA . LEU A 1 89 ? 2.751 6.212 14.723 1.00 95.88 89 LEU A CA 1
ATOM 682 C C . LEU A 1 89 ? 2.164 5.064 15.558 1.00 95.88 89 LEU A C 1
ATOM 684 O O . LEU A 1 89 ? 1.983 3.946 15.077 1.00 95.88 89 LEU A O 1
ATOM 688 N N . GLU A 1 90 ? 1.724 5.366 16.776 1.00 93.94 90 GLU A N 1
ATOM 689 C CA . GLU A 1 90 ? 1.022 4.426 17.664 1.00 93.94 90 GLU A CA 1
ATOM 690 C C . GLU A 1 90 ? -0.472 4.274 17.300 1.00 93.94 90 GLU A C 1
ATOM 692 O O . GLU A 1 90 ? -1.368 4.444 18.125 1.00 93.94 90 GLU A O 1
ATOM 697 N N . ILE A 1 91 ? -0.759 3.997 16.027 1.00 95.19 91 ILE A N 1
ATOM 698 C CA . ILE A 1 91 ? -2.109 3.761 15.495 1.00 95.19 91 ILE A CA 1
ATOM 699 C C . ILE A 1 91 ? -2.070 2.484 14.653 1.00 95.19 91 ILE A C 1
ATOM 701 O O . ILE A 1 91 ? -1.091 2.236 13.944 1.00 95.19 91 ILE A O 1
ATOM 705 N N . THR A 1 92 ? -3.123 1.664 14.713 1.00 97.62 92 THR A N 1
ATOM 706 C CA . THR A 1 92 ? -3.252 0.490 13.841 1.00 97.62 92 THR A CA 1
ATOM 707 C C . THR A 1 92 ? -3.208 0.936 12.385 1.00 97.62 92 THR A C 1
ATOM 709 O O . THR A 1 92 ? -4.022 1.759 11.956 1.00 97.62 92 THR A O 1
ATOM 712 N N . LYS A 1 93 ? -2.248 0.406 11.625 1.00 98.19 93 LYS A N 1
ATOM 713 C CA . LYS A 1 93 ? -2.029 0.817 10.243 1.00 98.19 93 LYS A CA 1
ATOM 714 C C . LYS A 1 93 ? -1.595 -0.342 9.358 1.00 98.19 93 LYS A C 1
ATOM 716 O O . LYS A 1 93 ? -0.965 -1.285 9.826 1.00 98.19 93 LYS A O 1
ATOM 721 N N . ALA A 1 94 ? -1.908 -0.225 8.078 1.00 98.50 94 ALA A N 1
ATOM 722 C CA . ALA A 1 94 ? -1.342 -1.053 7.026 1.00 98.50 94 ALA A CA 1
ATOM 723 C C . ALA A 1 94 ? -0.746 -0.141 5.957 1.00 98.50 94 ALA A C 1
ATOM 725 O O . ALA A 1 94 ? -1.313 0.902 5.632 1.00 98.50 94 ALA A O 1
ATOM 726 N N . VAL A 1 95 ? 0.401 -0.534 5.422 1.00 98.56 95 VAL A N 1
ATOM 727 C CA . VAL A 1 95 ? 1.200 0.278 4.508 1.00 98.56 95 VAL A CA 1
ATOM 728 C C . VAL A 1 95 ? 1.506 -0.527 3.256 1.00 98.56 95 VAL A C 1
ATOM 730 O O . VAL A 1 95 ? 1.807 -1.717 3.328 1.00 98.56 95 VAL A O 1
ATOM 733 N N . ILE A 1 96 ? 1.460 0.105 2.091 1.00 97.50 96 ILE A N 1
ATOM 734 C CA . ILE A 1 96 ? 2.088 -0.420 0.884 1.00 97.50 96 ILE A CA 1
ATOM 735 C C . ILE A 1 96 ? 2.993 0.650 0.282 1.00 97.50 96 ILE A C 1
ATOM 737 O O . ILE A 1 96 ? 2.658 1.825 0.286 1.00 97.50 96 ILE A O 1
ATOM 741 N N . LEU A 1 97 ? 4.158 0.232 -0.206 1.00 97.00 97 LEU A N 1
ATOM 742 C CA . LEU A 1 97 ? 5.106 1.101 -0.899 1.00 97.00 97 LEU A CA 1
ATOM 743 C C . LEU A 1 97 ? 4.699 1.280 -2.369 1.00 97.00 97 LEU A C 1
ATOM 745 O O . LEU A 1 97 ? 4.413 0.287 -3.049 1.00 97.00 97 LEU A O 1
ATOM 749 N N . GLY A 1 98 ? 4.712 2.522 -2.848 1.00 95.06 98 GLY A N 1
ATOM 750 C CA . GLY A 1 98 ? 4.437 2.931 -4.227 1.00 95.06 98 GLY A CA 1
ATOM 751 C C . GLY A 1 98 ? 5.690 2.957 -5.108 1.00 95.06 98 GLY A C 1
ATOM 752 O O . GLY A 1 98 ? 6.780 2.561 -4.675 1.00 95.06 98 GLY A O 1
ATOM 753 N N . ASN A 1 99 ? 5.568 3.342 -6.383 1.00 92.75 99 ASN A N 1
ATOM 754 C CA . ASN A 1 99 ? 6.715 3.348 -7.301 1.00 92.75 99 ASN A CA 1
ATOM 755 C C . ASN A 1 99 ? 7.797 4.354 -6.906 1.00 92.75 99 ASN A C 1
ATOM 757 O O . ASN A 1 99 ? 8.983 4.076 -7.129 1.00 92.75 99 ASN A O 1
ATOM 761 N N . HIS A 1 100 ? 7.429 5.488 -6.308 1.00 93.31 100 HIS A N 1
ATOM 762 C CA . HIS A 1 100 ? 8.396 6.463 -5.824 1.00 93.31 100 HIS A CA 1
ATOM 763 C C . HIS A 1 100 ? 9.182 5.940 -4.611 1.00 93.31 100 HIS A C 1
ATOM 765 O O . HIS A 1 100 ? 10.334 6.313 -4.419 1.00 93.31 100 HIS A O 1
ATOM 771 N N . ASP A 1 101 ? 8.683 4.951 -3.874 1.00 94.38 101 ASP A N 1
ATOM 772 C CA . ASP A 1 101 ? 9.412 4.346 -2.746 1.00 94.38 101 ASP A CA 1
ATOM 773 C C . ASP A 1 101 ? 10.532 3.377 -3.167 1.00 94.38 101 ASP A C 1
ATOM 775 O O . ASP A 1 101 ? 11.238 2.823 -2.319 1.00 94.38 101 ASP A O 1
ATOM 779 N N . ALA A 1 102 ? 10.717 3.186 -4.477 1.00 91.62 102 ALA A N 1
ATOM 780 C CA . ALA A 1 102 ? 11.856 2.502 -5.089 1.00 91.62 102 ALA A CA 1
ATOM 781 C C . ALA A 1 102 ? 12.355 3.226 -6.360 1.00 91.62 102 ALA A C 1
ATOM 783 O O . ALA A 1 102 ? 12.857 2.592 -7.301 1.00 91.62 102 ALA A O 1
ATOM 784 N N . TRP A 1 103 ? 12.192 4.556 -6.427 1.00 86.25 103 TRP A N 1
ATOM 785 C CA . TRP A 1 103 ? 12.465 5.328 -7.643 1.00 86.25 103 TRP A CA 1
ATOM 786 C C . TRP A 1 103 ? 13.930 5.283 -8.083 1.00 86.25 103 TRP A C 1
ATOM 788 O O . TRP A 1 103 ? 14.203 5.194 -9.280 1.00 86.25 103 TRP A O 1
ATOM 798 N N . ASN A 1 104 ? 14.885 5.288 -7.147 1.00 82.75 104 ASN A N 1
ATOM 799 C CA . ASN A 1 104 ? 16.320 5.285 -7.460 1.00 82.75 104 ASN A CA 1
ATOM 800 C C . ASN A 1 104 ? 16.989 3.930 -7.210 1.00 82.75 104 ASN A C 1
ATOM 802 O O . ASN A 1 104 ? 18.176 3.770 -7.495 1.00 82.75 104 ASN A O 1
ATOM 806 N N . THR A 1 105 ? 16.241 2.935 -6.734 1.00 78.31 105 THR A N 1
ATOM 807 C CA . THR A 1 105 ? 16.738 1.588 -6.452 1.00 78.31 105 THR A CA 1
ATOM 808 C C . THR A 1 105 ? 17.173 0.906 -7.750 1.00 78.31 105 THR A C 1
ATOM 810 O O . THR A 1 105 ? 16.368 0.432 -8.560 1.00 78.31 105 THR A O 1
ATOM 813 N N . GLN A 1 106 ? 18.486 0.872 -7.976 1.00 66.06 106 GLN A N 1
ATOM 814 C CA . GLN A 1 106 ? 19.109 0.369 -9.204 1.00 66.06 106 GLN A CA 1
ATOM 815 C C . GLN A 1 106 ? 19.923 -0.914 -8.985 1.00 66.06 106 GLN A C 1
ATOM 817 O O . GLN A 1 106 ? 20.156 -1.642 -9.947 1.00 66.06 106 GLN A O 1
ATOM 822 N N . LYS A 1 107 ? 20.326 -1.270 -7.752 1.00 61.19 107 LYS A N 1
ATOM 823 C CA . LYS A 1 107 ? 21.321 -2.344 -7.515 1.00 61.19 107 LYS A CA 1
ATOM 824 C C . LYS A 1 107 ? 20.873 -3.774 -7.847 1.00 61.19 107 LYS A C 1
ATOM 826 O O . LYS A 1 107 ? 21.644 -4.715 -7.684 1.00 61.19 107 LYS A O 1
ATOM 831 N N . PHE A 1 108 ? 19.673 -3.955 -8.384 1.00 61.00 108 PHE A N 1
ATOM 832 C CA . PHE A 1 108 ? 19.189 -5.243 -8.884 1.00 61.00 108 PHE A CA 1
ATOM 833 C C . PHE A 1 108 ? 19.385 -5.427 -10.401 1.00 61.00 108 PHE A C 1
ATOM 835 O O . PHE A 1 108 ? 19.030 -6.478 -10.931 1.00 61.00 108 PHE A O 1
ATOM 842 N N . SER A 1 109 ? 19.954 -4.443 -11.115 1.00 51.25 109 SER A N 1
ATOM 843 C CA . SER A 1 109 ? 20.168 -4.495 -12.573 1.00 51.25 109 SER A CA 1
ATOM 844 C C . SER A 1 109 ? 21.598 -4.830 -13.032 1.00 51.25 109 SER A C 1
ATOM 846 O O . SER A 1 109 ? 21.828 -4.890 -14.237 1.00 51.25 109 SER A O 1
ATOM 848 N N . GLY A 1 110 ? 22.561 -5.082 -12.134 1.00 42.97 110 GLY A N 1
ATOM 849 C CA . GLY A 1 110 ? 23.937 -5.448 -12.514 1.00 42.97 110 GLY A CA 1
ATOM 850 C C . GLY A 1 110 ? 24.959 -5.394 -11.367 1.00 42.97 110 GLY A C 1
ATOM 851 O O . GLY A 1 110 ? 24.729 -4.736 -10.359 1.00 42.97 110 GLY A O 1
ATOM 852 N N . ASN A 1 111 ? 26.079 -6.113 -11.539 1.00 41.81 111 ASN A N 1
ATOM 853 C CA . ASN A 1 111 ? 27.128 -6.469 -10.560 1.00 41.81 111 ASN A CA 1
ATOM 854 C C . ASN A 1 111 ? 27.850 -5.296 -9.851 1.00 41.81 111 ASN A C 1
ATOM 856 O O . ASN A 1 111 ? 29.052 -5.110 -10.036 1.00 41.81 111 ASN A O 1
ATOM 860 N N . VAL A 1 112 ? 27.179 -4.546 -8.978 1.00 44.56 112 VAL A N 1
ATOM 861 C CA . VAL A 1 112 ? 27.860 -3.646 -8.031 1.00 44.56 112 VAL A CA 1
ATOM 862 C C . VAL A 1 112 ? 27.346 -3.908 -6.620 1.00 44.56 112 VAL A C 1
ATOM 864 O O . VAL A 1 112 ? 26.392 -3.299 -6.143 1.00 44.56 112 VAL A O 1
ATOM 867 N N . CYS A 1 113 ? 28.007 -4.840 -5.934 1.00 40.84 113 CYS A N 1
ATOM 868 C CA . CYS A 1 113 ? 27.831 -5.047 -4.504 1.00 40.84 113 CYS A CA 1
ATOM 869 C C . CYS A 1 113 ? 28.655 -3.989 -3.755 1.00 40.84 113 CYS A C 1
ATOM 871 O O . CYS A 1 113 ? 29.838 -4.189 -3.494 1.00 40.84 113 CYS A O 1
ATOM 873 N N . CYS A 1 114 ? 28.051 -2.847 -3.419 1.00 42.94 114 CYS A N 1
ATOM 874 C CA . CYS A 1 114 ? 28.564 -2.058 -2.302 1.00 42.94 114 CYS A CA 1
ATOM 875 C C . CYS A 1 114 ? 27.965 -2.658 -1.028 1.00 42.94 114 CYS A C 1
ATOM 877 O O . CYS A 1 114 ? 26.836 -2.341 -0.661 1.00 42.94 114 CYS A O 1
ATOM 879 N N . SER A 1 115 ? 28.718 -3.550 -0.385 1.00 47.28 115 SER A N 1
ATOM 880 C CA . SER A 1 115 ? 28.357 -4.256 0.854 1.00 47.28 115 SER A CA 1
ATOM 881 C C . SER A 1 115 ? 28.157 -3.340 2.073 1.00 47.28 115 SER A C 1
ATOM 883 O O . SER A 1 115 ? 27.839 -3.829 3.153 1.00 47.28 115 SER A O 1
ATOM 885 N N . ILE A 1 116 ? 28.333 -2.024 1.909 1.00 46.34 116 ILE A N 1
ATOM 886 C CA . ILE A 1 116 ? 28.356 -1.036 2.994 1.00 46.34 116 ILE A CA 1
ATOM 887 C C . ILE A 1 116 ? 27.058 -0.207 3.052 1.00 46.34 116 ILE A C 1
ATOM 889 O O . ILE A 1 116 ? 26.653 0.200 4.137 1.00 46.34 116 ILE A O 1
ATOM 893 N N . CYS A 1 117 ? 26.349 -0.012 1.932 1.00 54.44 117 CYS A N 1
ATOM 894 C CA . CYS A 1 117 ? 25.105 0.771 1.905 1.00 54.44 117 CYS A CA 1
ATOM 895 C C . CYS A 1 117 ? 23.912 -0.130 1.569 1.00 54.44 117 CYS A C 1
ATOM 897 O O . CYS A 1 117 ? 23.775 -0.557 0.416 1.00 54.44 117 CYS A O 1
ATOM 899 N N . ARG A 1 118 ? 23.049 -0.398 2.564 1.00 69.19 118 ARG A N 1
ATOM 900 C CA . ARG A 1 118 ? 21.738 -1.033 2.340 1.00 69.19 118 ARG A CA 1
ATOM 901 C C . ARG A 1 118 ? 20.919 -0.156 1.390 1.00 69.19 118 ARG A C 1
ATOM 903 O O . ARG A 1 118 ? 20.905 1.063 1.536 1.00 69.19 118 ARG A O 1
ATOM 910 N N . GLU A 1 119 ? 20.268 -0.780 0.411 1.00 82.12 119 GLU A N 1
ATOM 911 C CA . GLU A 1 119 ? 19.335 -0.069 -0.467 1.00 82.12 119 GLU A CA 1
ATOM 912 C C . GLU A 1 119 ? 18.199 0.540 0.362 1.00 82.12 119 GLU A C 1
ATOM 914 O O . GLU A 1 119 ? 17.734 -0.075 1.326 1.00 82.12 119 GLU A O 1
ATOM 919 N N . LYS A 1 120 ? 17.749 1.740 -0.009 1.00 87.88 120 LYS A N 1
ATOM 920 C CA . LYS A 1 120 ? 16.721 2.462 0.746 1.00 87.88 120 LYS A CA 1
ATOM 921 C C . LYS A 1 120 ? 15.382 1.721 0.765 1.00 87.88 120 LYS A C 1
ATOM 923 O O . LYS A 1 120 ? 14.711 1.752 1.791 1.00 87.88 120 LYS A O 1
ATOM 928 N N . ASP A 1 121 ? 15.026 0.986 -0.296 1.00 88.69 121 ASP A N 1
ATOM 929 C CA . ASP A 1 121 ? 13.866 0.077 -0.293 1.00 88.69 121 ASP A CA 1
ATOM 930 C C . ASP A 1 121 ? 13.948 -0.927 0.868 1.00 88.69 121 ASP A C 1
ATOM 932 O O . ASP A 1 121 ? 12.976 -1.135 1.586 1.00 88.69 121 ASP A O 1
ATOM 936 N N . ALA A 1 122 ? 15.136 -1.492 1.108 1.00 90.62 122 ALA A N 1
ATOM 937 C CA . ALA A 1 122 ? 15.358 -2.479 2.158 1.00 90.62 122 ALA A CA 1
ATOM 938 C C . ALA A 1 122 ? 15.135 -1.874 3.543 1.00 90.62 122 ALA A C 1
ATOM 940 O O . ALA A 1 122 ? 14.531 -2.510 4.399 1.00 90.62 122 ALA A O 1
ATOM 941 N N . VAL A 1 123 ? 15.645 -0.657 3.750 1.00 93.50 123 VAL A N 1
ATOM 942 C CA . VAL A 1 123 ? 15.534 0.040 5.033 1.00 93.50 123 VAL A CA 1
ATOM 943 C C . VAL A 1 123 ? 14.084 0.442 5.296 1.00 93.50 123 VAL A C 1
ATOM 945 O O . VAL A 1 123 ? 13.609 0.244 6.403 1.00 93.50 123 VAL A O 1
ATOM 948 N N . GLN A 1 124 ? 13.355 0.926 4.285 1.00 96.00 124 GLN A N 1
ATOM 949 C CA . GLN A 1 124 ? 11.922 1.228 4.409 1.00 96.00 124 GLN A CA 1
ATOM 950 C C . GLN A 1 124 ? 11.112 -0.025 4.773 1.00 96.00 124 GLN A C 1
ATOM 952 O O . GLN A 1 124 ? 10.309 0.011 5.700 1.00 96.00 124 GLN A O 1
ATOM 957 N N . LEU A 1 125 ? 11.367 -1.152 4.098 1.00 96.19 125 LEU A N 1
ATOM 958 C CA . LEU A 1 125 ? 10.723 -2.434 4.408 1.00 96.19 125 LEU A CA 1
ATOM 959 C C . LEU A 1 125 ? 11.039 -2.917 5.832 1.00 96.19 125 LEU A C 1
ATOM 961 O O . LEU A 1 125 ? 10.161 -3.446 6.504 1.00 96.19 125 LEU A O 1
ATOM 965 N N . GLU A 1 126 ?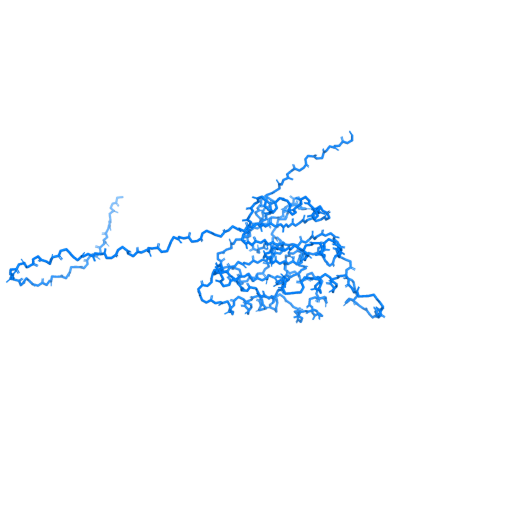 12.278 -2.739 6.292 1.00 96.19 126 GLU A N 1
ATOM 966 C CA . GLU A 1 126 ? 12.699 -3.078 7.657 1.00 96.19 126 GLU A CA 1
ATOM 967 C C . GLU A 1 126 ? 12.025 -2.181 8.702 1.00 96.19 126 GLU A C 1
ATOM 969 O O . GLU A 1 126 ? 11.574 -2.690 9.723 1.00 96.19 126 GLU A O 1
ATOM 974 N N . CYS A 1 127 ? 11.906 -0.876 8.435 1.00 96.56 127 CYS A N 1
ATOM 975 C CA . CYS A 1 127 ? 11.210 0.066 9.312 1.00 96.56 127 CYS A CA 1
ATOM 976 C C . CYS A 1 127 ? 9.719 -0.263 9.450 1.00 96.56 127 CYS A C 1
ATOM 978 O O . CYS A 1 127 ? 9.194 -0.212 10.554 1.00 96.56 127 CYS A O 1
ATOM 980 N N . LEU A 1 128 ? 9.053 -0.619 8.348 1.00 97.62 128 LEU A N 1
ATOM 981 C CA . LEU A 1 128 ? 7.625 -0.952 8.346 1.00 97.62 128 LEU A CA 1
ATOM 982 C C . LEU A 1 128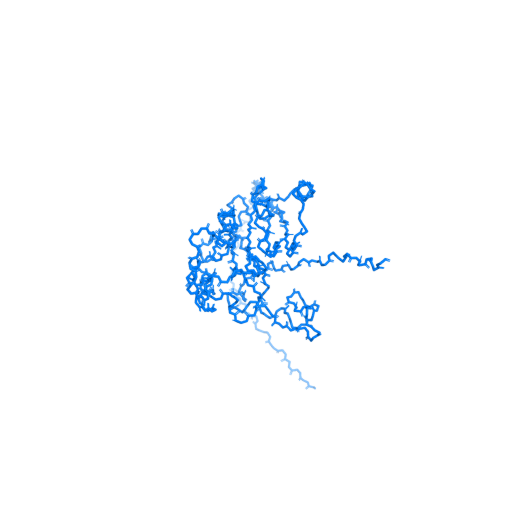 ? 7.332 -2.361 8.885 1.00 97.62 128 LEU A C 1
ATOM 984 O O . LEU A 1 128 ? 6.239 -2.620 9.381 1.00 97.62 128 LEU A O 1
ATOM 988 N N . GLY A 1 129 ? 8.273 -3.300 8.755 1.00 97.12 129 GLY A N 1
ATOM 989 C CA . GLY A 1 129 ? 8.131 -4.666 9.255 1.00 97.12 129 GLY A CA 1
ATOM 990 C C . GLY A 1 129 ? 6.861 -5.371 8.757 1.00 97.12 129 GLY A C 1
ATOM 991 O O . GLY A 1 129 ? 6.674 -5.595 7.554 1.00 97.12 129 GLY A O 1
ATOM 992 N N . ASP A 1 130 ? 5.995 -5.751 9.697 1.00 96.62 130 ASP A N 1
ATOM 993 C CA . ASP A 1 130 ? 4.728 -6.443 9.425 1.00 96.62 130 ASP A CA 1
ATOM 994 C C . ASP A 1 130 ? 3.583 -5.499 9.035 1.00 96.62 130 ASP A C 1
ATOM 996 O O . ASP A 1 130 ? 2.557 -5.959 8.536 1.00 96.62 130 ASP A O 1
ATOM 1000 N N . GLU A 1 131 ? 3.767 -4.184 9.181 1.00 98.25 131 GLU A N 1
ATOM 1001 C CA . GLU A 1 131 ? 2.791 -3.189 8.730 1.00 98.25 131 GLU A CA 1
ATOM 1002 C C . GLU A 1 131 ? 2.795 -3.037 7.204 1.00 98.25 131 GLU A C 1
ATOM 1004 O O . GLU A 1 131 ? 1.777 -2.662 6.623 1.00 98.25 131 GLU A O 1
ATOM 1009 N N . HIS A 1 132 ? 3.899 -3.385 6.527 1.00 98.44 132 HIS A N 1
ATOM 1010 C CA . HIS A 1 132 ? 3.953 -3.402 5.063 1.00 98.44 132 HIS A CA 1
ATOM 1011 C C . HIS A 1 132 ? 3.263 -4.641 4.476 1.00 98.44 132 HIS A C 1
ATOM 1013 O O . HIS A 1 132 ? 3.794 -5.753 4.540 1.00 98.44 132 HIS A O 1
ATOM 1019 N N . VAL A 1 133 ? 2.122 -4.464 3.813 1.00 98.06 133 VAL A N 1
ATOM 1020 C CA . VAL A 1 133 ? 1.272 -5.574 3.351 1.00 98.06 133 VAL A CA 1
ATOM 1021 C C . VAL A 1 133 ? 1.543 -6.037 1.920 1.00 98.06 133 VAL A C 1
ATOM 1023 O O . VAL A 1 133 ? 0.900 -6.981 1.482 1.00 98.06 133 VAL A O 1
ATOM 1026 N N . GLY A 1 134 ? 2.479 -5.442 1.171 1.00 96.88 134 GLY A N 1
ATOM 1027 C CA . GLY A 1 134 ? 2.724 -5.818 -0.234 1.00 96.88 134 GLY A CA 1
ATOM 1028 C C . GLY A 1 134 ? 2.938 -7.330 -0.433 1.00 96.88 134 GLY A C 1
ATOM 1029 O O . GLY A 1 134 ? 3.845 -7.909 0.171 1.00 96.88 134 GLY A O 1
ATOM 1030 N N . TYR A 1 135 ? 2.109 -7.967 -1.273 1.00 96.56 135 TYR A N 1
ATOM 1031 C CA . TYR A 1 135 ? 2.025 -9.432 -1.459 1.00 96.56 135 TYR A CA 1
ATOM 1032 C C . TYR A 1 135 ? 1.805 -10.266 -0.182 1.00 96.56 135 TYR A C 1
ATOM 1034 O O . TYR A 1 135 ? 2.143 -11.453 -0.131 1.00 96.56 135 TYR A O 1
ATOM 1042 N N . ARG A 1 136 ? 1.270 -9.653 0.868 1.00 96.50 136 ARG A N 1
ATOM 1043 C CA . ARG A 1 136 ? 0.962 -10.252 2.167 1.00 96.50 136 ARG A CA 1
ATOM 1044 C C . ARG A 1 136 ? -0.448 -9.832 2.586 1.00 96.50 136 ARG A C 1
ATOM 1046 O O . ARG A 1 136 ? -1.154 -9.132 1.860 1.00 96.50 136 ARG A O 1
ATOM 1053 N N . ARG A 1 137 ? -0.869 -10.282 3.765 1.00 96.81 137 ARG A N 1
ATOM 1054 C CA . ARG A 1 137 ? -2.079 -9.788 4.415 1.00 96.81 137 ARG A CA 1
ATOM 1055 C C . ARG A 1 137 ? -1.817 -9.427 5.870 1.00 96.81 137 ARG A C 1
ATOM 1057 O O . ARG A 1 137 ? -0.906 -9.980 6.482 1.00 96.81 137 ARG A O 1
ATOM 1064 N N . MET A 1 138 ? -2.662 -8.560 6.404 1.00 98.06 138 MET A N 1
ATOM 1065 C CA . MET A 1 138 ? -2.777 -8.247 7.822 1.00 98.06 138 MET A CA 1
ATOM 1066 C C . MET A 1 138 ? -4.209 -8.539 8.267 1.00 98.06 138 MET A C 1
ATOM 1068 O O . MET A 1 138 ? -5.152 -7.951 7.742 1.00 98.06 138 MET A O 1
ATOM 1072 N N . ASP A 1 139 ? -4.371 -9.432 9.238 1.00 97.88 139 ASP A N 1
ATOM 1073 C CA . ASP A 1 139 ? -5.674 -9.759 9.814 1.00 97.88 139 ASP A CA 1
ATOM 1074 C C . ASP A 1 139 ? -5.915 -8.907 11.071 1.00 97.88 139 ASP A C 1
ATOM 1076 O O . ASP A 1 139 ? -5.057 -8.820 11.949 1.00 97.88 139 ASP A O 1
ATOM 1080 N N . LEU A 1 140 ? -7.095 -8.293 11.168 1.00 96.56 140 LEU A N 1
ATOM 1081 C CA . LEU A 1 140 ? -7.535 -7.436 12.272 1.00 96.56 140 LEU A CA 1
ATOM 1082 C C . LEU A 1 140 ? -8.815 -8.026 12.895 1.00 96.56 140 LEU A C 1
ATOM 1084 O O . LEU A 1 140 ? -9.916 -7.540 12.616 1.00 96.56 140 LEU A O 1
ATOM 1088 N N . PRO A 1 141 ? -8.704 -9.070 13.745 1.00 95.12 141 PRO A N 1
ATOM 1089 C CA . PRO A 1 141 ? -9.860 -9.826 14.237 1.00 95.12 141 PRO A CA 1
ATOM 1090 C C . PRO A 1 141 ? -10.883 -8.974 14.990 1.00 95.12 141 PRO A C 1
ATOM 1092 O O . PRO A 1 141 ? -12.086 -9.169 14.842 1.00 95.12 141 PRO A O 1
ATOM 1095 N N . THR A 1 142 ? -10.418 -7.983 15.758 1.00 93.50 142 THR A N 1
ATOM 1096 C CA . THR A 1 142 ? -11.291 -7.059 16.499 1.00 93.50 142 THR A CA 1
ATOM 1097 C C . THR A 1 142 ? -12.200 -6.251 15.571 1.00 93.50 142 THR A C 1
ATOM 1099 O O . THR A 1 142 ? -13.331 -5.949 15.941 1.00 93.50 142 THR A O 1
ATOM 1102 N N . LEU A 1 143 ? -11.723 -5.924 14.366 1.00 93.81 143 LEU A N 1
ATOM 1103 C CA . LEU A 1 143 ? -12.483 -5.186 13.355 1.00 93.81 143 LEU A CA 1
ATOM 1104 C C . LEU A 1 143 ? -13.201 -6.112 12.364 1.00 93.81 143 LEU A C 1
ATOM 1106 O O . LEU A 1 143 ? -13.980 -5.626 11.550 1.00 93.81 143 LEU A O 1
ATOM 1110 N N . LYS A 1 144 ? -12.940 -7.428 12.415 1.00 94.50 144 LYS A N 1
ATOM 1111 C CA . LYS A 1 144 ? -13.324 -8.401 11.380 1.00 94.50 144 LYS A CA 1
ATOM 1112 C C . LYS A 1 144 ? -12.898 -7.947 9.981 1.00 94.50 144 LYS A C 1
ATOM 1114 O O . LYS A 1 144 ? -13.671 -8.022 9.026 1.00 94.50 144 LYS A O 1
ATOM 1119 N N . LEU A 1 145 ? -11.673 -7.432 9.874 1.00 95.38 145 LEU A N 1
ATOM 1120 C CA . LEU A 1 145 ? -11.092 -6.966 8.617 1.00 95.38 145 LEU A CA 1
ATOM 1121 C C . LEU A 1 145 ? -9.812 -7.729 8.295 1.00 95.38 145 LEU A C 1
ATOM 1123 O O . LEU A 1 145 ? -9.020 -8.031 9.186 1.00 95.38 145 LEU A O 1
ATOM 1127 N N . SER A 1 146 ? -9.578 -7.974 7.012 1.00 97.44 146 SER A N 1
ATOM 1128 C CA . SER A 1 146 ? -8.289 -8.422 6.491 1.00 97.44 146 SER A CA 1
ATOM 1129 C C . SER A 1 146 ? -7.815 -7.466 5.409 1.00 97.44 146 SER A C 1
ATOM 1131 O O . SER A 1 146 ? -8.504 -7.254 4.414 1.00 97.44 146 SER A O 1
ATOM 1133 N N . ILE A 1 147 ? -6.627 -6.897 5.592 1.00 97.88 147 ILE A N 1
ATOM 1134 C CA . ILE A 1 147 ? -5.997 -6.016 4.611 1.00 97.88 147 ILE A CA 1
ATOM 1135 C C . ILE A 1 147 ? -5.069 -6.857 3.750 1.00 97.88 147 ILE A C 1
ATOM 1137 O O . ILE A 1 147 ? -4.076 -7.382 4.248 1.00 97.88 147 ILE A O 1
ATOM 1141 N N . VAL A 1 148 ? -5.387 -7.004 2.470 1.00 97.06 148 VAL A N 1
ATOM 1142 C CA . VAL A 1 148 ? -4.582 -7.755 1.503 1.00 97.06 148 VAL A CA 1
ATOM 1143 C C . VAL A 1 148 ? -3.812 -6.762 0.648 1.00 97.06 148 VAL A C 1
ATOM 1145 O O . VAL A 1 148 ? -4.406 -5.944 -0.051 1.00 97.06 148 VAL A O 1
ATOM 1148 N N . GLY A 1 149 ? -2.484 -6.812 0.693 1.00 95.94 149 GLY A N 1
ATOM 1149 C CA . GLY A 1 149 ? -1.672 -5.921 -0.123 1.00 95.94 149 GLY A CA 1
ATOM 1150 C C . GLY A 1 149 ? -1.582 -6.390 -1.568 1.00 95.94 149 GLY A C 1
ATOM 1151 O O . GLY A 1 149 ? -1.351 -7.568 -1.850 1.00 95.94 149 GLY A O 1
ATOM 1152 N N . GLY A 1 150 ? -1.716 -5.438 -2.486 1.00 93.69 150 GLY A N 1
ATOM 1153 C CA . GLY A 1 150 ? -1.485 -5.630 -3.910 1.00 93.69 150 GLY A CA 1
ATOM 1154 C C . GLY A 1 150 ? 0.004 -5.720 -4.256 1.00 93.69 150 GLY A C 1
ATOM 1155 O O . GLY A 1 150 ? 0.839 -6.180 -3.469 1.00 93.69 150 GLY A O 1
ATOM 1156 N N . ARG A 1 151 ? 0.348 -5.257 -5.462 1.00 94.00 151 ARG A N 1
ATOM 1157 C CA . ARG A 1 151 ? 1.730 -5.211 -5.941 1.00 94.00 151 ARG A CA 1
ATOM 1158 C C . ARG A 1 151 ? 2.468 -4.000 -5.344 1.00 94.00 151 ARG A C 1
ATOM 1160 O O . ARG A 1 151 ? 2.134 -2.869 -5.693 1.00 94.00 151 ARG A O 1
ATOM 1167 N N . PRO A 1 152 ? 3.494 -4.201 -4.496 1.00 94.81 152 PRO A N 1
ATOM 1168 C CA . PRO A 1 152 ? 4.322 -3.104 -4.015 1.00 94.81 152 PRO A CA 1
ATOM 1169 C C . PRO A 1 152 ? 5.187 -2.558 -5.150 1.00 94.81 152 PRO A C 1
ATOM 1171 O O . PRO A 1 152 ? 5.541 -3.288 -6.082 1.00 94.81 152 PRO A O 1
ATOM 1174 N N . PHE A 1 153 ? 5.566 -1.289 -5.040 1.00 94.00 153 PHE A N 1
ATOM 1175 C CA . PHE A 1 153 ? 6.368 -0.567 -6.023 1.00 94.00 153 PHE A CA 1
ATOM 1176 C C . PHE A 1 153 ? 5.720 -0.484 -7.411 1.00 94.00 153 PHE A C 1
ATOM 1178 O O . PHE A 1 153 ? 6.421 -0.271 -8.395 1.00 94.00 153 PHE A O 1
ATOM 1185 N N . SER A 1 154 ? 4.410 -0.718 -7.537 1.00 91.38 154 SER A N 1
ATOM 1186 C CA . SER A 1 154 ? 3.741 -0.644 -8.837 1.00 91.38 154 SER A CA 1
ATOM 1187 C C . SER A 1 154 ? 3.705 0.803 -9.319 1.00 91.38 154 SER A C 1
ATOM 1189 O O . SER A 1 154 ? 3.424 1.684 -8.521 1.00 91.38 154 SER A O 1
ATOM 1191 N N . CYS A 1 155 ? 3.953 1.026 -10.611 1.00 88.75 155 CYS A N 1
ATOM 1192 C CA . CYS A 1 155 ? 3.591 2.268 -11.300 1.00 88.75 155 CYS A CA 1
ATOM 1193 C C . CYS A 1 155 ? 2.336 2.077 -12.165 1.00 88.75 155 CYS A C 1
ATOM 1195 O O . CYS A 1 155 ? 2.120 2.855 -13.083 1.00 88.75 155 CYS A O 1
ATOM 1197 N N . GLY A 1 156 ? 1.594 0.986 -11.950 1.00 87.56 156 GLY A N 1
ATOM 1198 C CA . GLY A 1 156 ? 0.463 0.607 -12.782 1.00 87.56 156 GLY A CA 1
ATOM 1199 C C . GLY A 1 156 ? 0.850 -0.181 -14.035 1.00 87.56 156 GLY A C 1
ATOM 1200 O O . GLY A 1 156 ? 2.021 -0.448 -14.326 1.00 87.56 156 GLY A O 1
ATOM 1201 N N . GLY A 1 157 ? -0.169 -0.587 -14.784 1.00 85.25 157 GLY A N 1
ATOM 1202 C CA . GLY A 1 157 ? -0.043 -1.183 -16.106 1.00 85.25 157 GLY A CA 1
ATOM 1203 C C . GLY A 1 157 ? 0.459 -2.630 -16.142 1.00 85.25 157 GLY A C 1
ATOM 1204 O O . GLY A 1 157 ? 0.710 -3.297 -15.135 1.00 85.25 157 GLY A O 1
ATOM 1205 N N . ARG A 1 158 ? 0.566 -3.149 -17.374 1.00 82.62 158 ARG A N 1
ATOM 1206 C CA . ARG A 1 158 ? 0.959 -4.544 -17.664 1.00 82.62 158 ARG A CA 1
ATOM 1207 C C . ARG A 1 158 ? 2.417 -4.881 -17.339 1.00 82.62 158 ARG A C 1
ATOM 1209 O O . ARG A 1 158 ? 2.665 -6.003 -16.900 1.00 82.62 158 ARG A O 1
ATOM 1216 N N . PRO A 1 159 ? 3.407 -4.015 -17.610 1.00 86.69 159 PRO A N 1
ATOM 1217 C CA . PRO A 1 159 ? 4.791 -4.341 -17.293 1.00 86.69 159 PRO A CA 1
ATOM 1218 C C . PRO A 1 159 ? 5.052 -4.264 -15.786 1.00 86.69 159 PRO A C 1
ATOM 1220 O O . PRO A 1 159 ? 4.665 -3.306 -15.131 1.00 86.69 159 PRO A O 1
ATOM 1223 N N . LEU A 1 160 ? 5.802 -5.227 -15.244 1.00 88.88 160 LEU A N 1
ATOM 1224 C CA . LEU A 1 160 ? 6.310 -5.112 -13.877 1.00 88.88 160 LEU A CA 1
ATOM 1225 C C . LEU A 1 160 ? 7.360 -3.996 -13.784 1.00 88.88 160 LEU A C 1
ATOM 1227 O O . LEU A 1 160 ? 8.487 -4.160 -14.272 1.00 88.88 160 LEU A O 1
ATOM 1231 N N . PHE A 1 161 ? 7.029 -2.906 -13.091 1.00 89.19 161 PHE A N 1
ATOM 1232 C CA . PHE A 1 161 ? 8.024 -1.931 -12.653 1.00 89.19 161 PHE A CA 1
ATOM 1233 C C . PHE A 1 161 ? 9.035 -2.599 -11.716 1.00 89.19 161 PHE A C 1
ATOM 1235 O O . PHE A 1 161 ? 8.694 -3.475 -10.921 1.00 89.19 161 PHE A O 1
ATOM 1242 N N . ARG A 1 162 ? 10.316 -2.234 -11.855 1.00 89.31 162 ARG A N 1
ATOM 1243 C CA . ARG A 1 162 ? 11.423 -2.769 -11.036 1.00 89.31 162 ARG A CA 1
ATOM 1244 C C . ARG A 1 162 ? 11.407 -4.304 -10.928 1.00 89.31 162 ARG A C 1
ATOM 1246 O O . ARG A 1 162 ? 11.645 -4.873 -9.867 1.00 89.31 162 ARG A O 1
ATOM 1253 N N . LYS A 1 163 ? 11.206 -5.009 -12.047 1.00 91.06 163 LYS A N 1
ATOM 1254 C CA . LYS A 1 163 ? 11.138 -6.485 -12.112 1.00 91.06 163 LYS A CA 1
ATOM 1255 C C . LYS A 1 163 ? 12.209 -7.223 -11.289 1.00 91.06 163 LYS A C 1
ATOM 1257 O O . LYS A 1 163 ? 11.906 -8.215 -10.632 1.00 91.06 163 LYS A O 1
ATOM 1262 N N . GLN A 1 164 ? 13.464 -6.766 -11.323 1.00 89.62 164 GLN A N 1
ATOM 1263 C CA . GLN A 1 164 ? 14.548 -7.417 -10.574 1.00 89.62 164 GLN A CA 1
ATOM 1264 C C . GLN A 1 164 ? 14.435 -7.211 -9.056 1.00 89.62 164 GLN A C 1
ATOM 1266 O O . GLN A 1 164 ? 14.754 -8.129 -8.306 1.00 89.62 164 GLN A O 1
ATOM 1271 N N . LEU A 1 165 ? 13.922 -6.059 -8.611 1.00 91.19 165 LEU A N 1
ATOM 1272 C CA . LEU A 1 165 ? 13.596 -5.805 -7.207 1.00 91.19 165 LEU A CA 1
ATOM 1273 C C . LEU A 1 165 ? 12.496 -6.763 -6.741 1.00 91.19 165 LEU A C 1
ATOM 1275 O O . LEU A 1 165 ? 12.668 -7.456 -5.742 1.00 91.19 165 LEU A O 1
ATOM 1279 N N . LEU A 1 166 ? 11.401 -6.866 -7.503 1.00 93.50 166 LEU A N 1
ATOM 1280 C CA . LEU A 1 166 ? 10.291 -7.768 -7.177 1.00 93.50 166 LEU A CA 1
ATOM 1281 C C . LEU A 1 166 ? 10.740 -9.233 -7.117 1.00 93.50 166 LEU A C 1
ATOM 1283 O O . LEU A 1 166 ? 10.374 -9.966 -6.196 1.00 93.50 166 LEU A O 1
ATOM 1287 N N . LYS A 1 167 ? 11.611 -9.643 -8.043 1.00 93.69 167 LYS A N 1
ATOM 1288 C CA . LYS A 1 167 ? 12.230 -10.970 -8.030 1.00 93.69 167 LYS A CA 1
ATOM 1289 C C . LYS A 1 167 ? 13.111 -11.180 -6.799 1.00 93.69 167 LYS A C 1
ATOM 1291 O O . LYS A 1 167 ? 13.037 -12.245 -6.196 1.00 93.69 167 LYS A O 1
ATOM 1296 N N . ALA A 1 168 ? 13.943 -10.206 -6.438 1.00 91.25 168 ALA A N 1
ATOM 1297 C CA . ALA A 1 168 ? 14.892 -10.330 -5.333 1.00 91.25 168 ALA A CA 1
ATOM 1298 C C . ALA A 1 168 ? 14.217 -10.300 -3.954 1.00 91.25 168 ALA A C 1
ATOM 1300 O O . ALA A 1 168 ? 14.611 -11.056 -3.071 1.00 91.25 168 ALA A O 1
ATOM 1301 N N . ARG A 1 169 ? 13.205 -9.445 -3.771 1.00 91.75 169 ARG A N 1
ATOM 1302 C CA . ARG A 1 169 ? 12.520 -9.237 -2.484 1.00 91.75 169 ARG A CA 1
ATOM 1303 C C . ARG A 1 169 ? 11.340 -10.180 -2.267 1.00 91.75 169 ARG A C 1
ATOM 1305 O O . ARG A 1 169 ? 11.133 -10.629 -1.147 1.00 91.75 169 ARG A O 1
ATOM 1312 N N . TYR A 1 170 ? 10.596 -10.505 -3.326 1.00 94.50 170 TYR A N 1
ATOM 1313 C CA . TYR A 1 170 ? 9.338 -11.259 -3.228 1.00 94.50 170 TYR A CA 1
ATOM 1314 C C . TYR A 1 170 ? 9.320 -12.545 -4.064 1.00 94.50 170 TYR A C 1
ATOM 1316 O O . TYR A 1 170 ? 8.359 -13.311 -4.002 1.00 94.50 170 TYR A O 1
ATOM 1324 N N . GLY A 1 171 ? 10.353 -12.813 -4.869 1.00 95.38 171 GLY A N 1
ATOM 1325 C CA . GLY A 1 171 ? 10.385 -13.975 -5.762 1.00 95.38 171 GLY A CA 1
ATOM 1326 C C . GLY A 1 171 ? 9.433 -13.882 -6.961 1.00 95.38 171 GLY A C 1
ATOM 1327 O O . GLY A 1 171 ? 9.288 -14.868 -7.682 1.00 95.38 171 GLY A O 1
ATOM 1328 N N . VAL A 1 172 ? 8.803 -12.726 -7.198 1.00 95.00 172 VAL A N 1
ATOM 1329 C CA . VAL A 1 172 ? 7.840 -12.503 -8.291 1.00 95.00 172 VAL A CA 1
ATOM 1330 C C . VAL A 1 172 ? 8.575 -12.188 -9.593 1.00 95.00 172 VAL A C 1
ATOM 1332 O O . VAL A 1 172 ? 9.470 -11.345 -9.626 1.00 95.00 172 VAL A O 1
ATOM 1335 N N . ARG A 1 173 ? 8.224 -12.887 -10.679 1.00 94.62 173 ARG A N 1
ATOM 1336 C CA . ARG A 1 173 ? 8.943 -12.821 -11.968 1.00 94.62 173 ARG A CA 1
ATOM 1337 C C . ARG A 1 173 ? 8.104 -12.295 -13.125 1.00 94.62 173 ARG A C 1
ATOM 1339 O O . ARG A 1 173 ? 8.669 -11.955 -14.161 1.00 94.62 173 ARG A O 1
ATOM 1346 N N . ASP A 1 174 ? 6.797 -12.233 -12.968 1.00 92.50 174 ASP A N 1
ATOM 1347 C CA . ASP A 1 174 ? 5.833 -11.862 -13.997 1.00 92.50 174 ASP A CA 1
ATOM 1348 C C . ASP A 1 174 ? 4.500 -11.493 -13.333 1.00 92.50 174 ASP A C 1
ATOM 1350 O O . ASP A 1 174 ? 4.350 -11.565 -12.109 1.00 92.50 174 ASP A O 1
ATOM 1354 N N . MET A 1 175 ? 3.566 -11.020 -14.153 1.00 89.81 175 MET A N 1
ATOM 1355 C CA . MET A 1 175 ? 2.236 -10.610 -13.714 1.00 89.81 175 MET A CA 1
ATOM 1356 C C . MET A 1 175 ? 1.425 -11.775 -13.146 1.00 89.81 175 MET A C 1
ATOM 1358 O O . MET A 1 175 ? 0.731 -11.585 -12.153 1.00 89.81 175 MET A O 1
ATOM 1362 N N . ASP A 1 176 ? 1.567 -12.976 -13.705 1.00 89.88 176 ASP A N 1
ATOM 1363 C CA . ASP A 1 176 ? 0.874 -14.165 -13.204 1.00 89.88 176 ASP A CA 1
ATOM 1364 C C . ASP A 1 176 ? 1.364 -14.520 -11.796 1.00 89.88 176 ASP A C 1
ATOM 1366 O O . ASP A 1 176 ? 0.564 -14.706 -10.883 1.00 89.88 176 ASP A O 1
ATOM 1370 N N . GLY A 1 177 ? 2.681 -14.499 -11.566 1.00 92.44 177 GLY A N 1
ATOM 1371 C CA . GLY A 1 177 ? 3.256 -14.671 -10.234 1.00 92.44 177 GLY A CA 1
ATOM 1372 C C . GLY A 1 177 ? 2.870 -13.557 -9.255 1.00 92.44 177 GLY A C 1
ATOM 1373 O O . GLY A 1 177 ? 2.747 -13.818 -8.061 1.00 92.44 177 GLY A O 1
ATOM 1374 N N . SER A 1 178 ? 2.663 -12.326 -9.737 1.00 92.56 178 SER A N 1
ATOM 1375 C CA . SER A 1 178 ? 2.114 -11.222 -8.935 1.00 92.56 178 SER A CA 1
ATOM 1376 C C . SER A 1 178 ? 0.670 -11.516 -8.523 1.00 92.56 178 SER A C 1
ATOM 1378 O O . SER A 1 178 ? 0.340 -11.418 -7.343 1.00 92.56 178 SER A O 1
ATOM 1380 N N . ALA A 1 179 ? -0.185 -11.893 -9.477 1.00 90.44 179 ALA A N 1
ATOM 1381 C CA . ALA A 1 179 ? -1.592 -12.198 -9.234 1.00 90.44 179 ALA A CA 1
ATOM 1382 C C . ALA A 1 179 ? -1.758 -13.393 -8.286 1.00 90.44 179 ALA A C 1
ATOM 1384 O O . ALA A 1 179 ? -2.525 -13.304 -7.332 1.00 90.44 179 ALA A O 1
ATOM 1385 N N . GLU A 1 180 ? -0.975 -14.457 -8.480 1.00 90.88 180 GLU A N 1
ATOM 1386 C CA . GLU A 1 180 ? -0.975 -15.637 -7.613 1.00 90.88 180 GLU A CA 1
ATOM 1387 C C . GLU A 1 180 ? -0.613 -15.276 -6.168 1.00 90.88 180 GLU A C 1
ATOM 1389 O O . GLU A 1 180 ? -1.276 -15.708 -5.232 1.00 90.88 180 GLU A O 1
ATOM 1394 N N . ARG A 1 181 ? 0.402 -14.428 -5.951 1.00 94.12 181 ARG A N 1
ATOM 1395 C CA . ARG A 1 181 ? 0.779 -13.981 -4.598 1.00 94.12 181 ARG A CA 1
ATOM 1396 C C . ARG A 1 181 ? -0.344 -13.220 -3.899 1.00 94.12 181 ARG A C 1
ATOM 1398 O O . ARG A 1 181 ? -0.590 -13.464 -2.720 1.00 94.12 181 ARG A O 1
ATOM 1405 N N . ILE A 1 182 ? -1.014 -12.321 -4.619 1.00 92.69 182 ILE A N 1
ATOM 1406 C CA . ILE A 1 182 ? -2.149 -11.550 -4.096 1.00 92.69 182 ILE A CA 1
ATOM 1407 C C . ILE A 1 182 ? -3.321 -12.490 -3.782 1.00 92.69 182 ILE A C 1
ATOM 1409 O O . ILE A 1 182 ? -3.904 -12.408 -2.703 1.00 92.69 182 ILE A O 1
ATOM 1413 N N . LEU A 1 183 ? -3.621 -13.431 -4.684 1.00 91.12 183 LEU A N 1
ATOM 1414 C CA . LEU A 1 183 ? -4.677 -14.423 -4.496 1.00 91.12 183 LEU A CA 1
ATOM 1415 C C . LEU A 1 183 ? -4.413 -15.306 -3.273 1.00 91.12 183 LEU A C 1
ATOM 1417 O O . LEU A 1 183 ? -5.301 -15.471 -2.447 1.00 91.12 183 LEU A O 1
ATOM 1421 N N . GLN A 1 184 ? -3.196 -15.825 -3.108 1.00 93.25 184 GLN A N 1
ATOM 1422 C CA . GLN A 1 184 ? -2.826 -16.642 -1.946 1.00 93.25 184 GLN A CA 1
ATOM 1423 C C . GLN A 1 184 ? -2.949 -15.867 -0.627 1.00 93.25 184 GLN A C 1
ATOM 1425 O O . GLN A 1 184 ? -3.391 -16.419 0.384 1.00 93.25 184 GLN A O 1
ATOM 1430 N N . ALA A 1 185 ? -2.596 -14.577 -0.624 1.00 94.38 185 ALA A N 1
ATOM 1431 C CA . ALA A 1 185 ? -2.802 -13.720 0.539 1.00 94.38 185 ALA A CA 1
ATOM 1432 C C . ALA A 1 185 ? -4.299 -13.585 0.869 1.00 94.38 185 ALA A C 1
ATOM 1434 O O . ALA A 1 185 ? -4.670 -13.784 2.029 1.00 94.38 185 ALA A O 1
ATOM 1435 N N . ALA A 1 186 ? -5.140 -13.338 -0.141 1.00 93.31 186 ALA A N 1
ATOM 1436 C CA . ALA A 1 186 ? -6.592 -13.227 -0.000 1.00 93.31 186 ALA A CA 1
ATOM 1437 C C . ALA A 1 186 ? -7.269 -14.545 0.411 1.00 93.31 186 ALA A C 1
ATOM 1439 O O . ALA A 1 186 ? -8.123 -14.547 1.283 1.00 93.31 186 ALA A O 1
ATOM 1440 N N . MET A 1 187 ? -6.874 -15.688 -0.151 1.00 91.69 187 MET A N 1
ATOM 1441 C CA . MET A 1 187 ? -7.508 -16.981 0.146 1.00 91.69 187 MET A CA 1
ATOM 1442 C C . MET A 1 187 ? -7.319 -17.444 1.590 1.00 91.69 187 MET A C 1
ATOM 1444 O O . MET A 1 187 ? -8.083 -18.276 2.067 1.00 91.69 187 MET A O 1
ATOM 1448 N N . GLY A 1 188 ? -6.296 -16.948 2.287 1.00 91.44 188 GLY A N 1
ATOM 1449 C CA . GLY A 1 188 ? -6.100 -17.300 3.689 1.00 91.44 188 GLY A CA 1
ATOM 1450 C C . GLY A 1 188 ? -6.766 -16.345 4.682 1.00 91.44 188 GLY A C 1
ATOM 1451 O O . GLY A 1 188 ? -6.509 -16.492 5.876 1.00 91.44 188 GLY A O 1
ATOM 1452 N N . THR A 1 189 ? -7.555 -15.362 4.239 1.00 93.50 189 THR A N 1
ATOM 1453 C CA . THR A 1 189 ? -8.309 -14.504 5.166 1.00 93.50 189 THR A CA 1
ATOM 1454 C C . THR A 1 189 ? -9.385 -15.314 5.899 1.00 93.50 189 THR A C 1
ATOM 1456 O O . THR A 1 189 ? -9.968 -16.217 5.294 1.00 93.50 189 THR A O 1
ATOM 1459 N N . PRO A 1 190 ? -9.697 -15.004 7.169 1.00 95.44 190 PRO A N 1
ATOM 1460 C CA . PRO A 1 190 ? -10.798 -15.652 7.880 1.00 95.44 190 PRO A CA 1
ATOM 1461 C C . PRO A 1 190 ? -12.147 -15.467 7.170 1.00 95.44 190 PRO A C 1
ATOM 1463 O O . PRO A 1 190 ? -12.418 -14.409 6.608 1.00 95.44 190 PRO A O 1
ATOM 1466 N N . GLU A 1 191 ? -13.012 -16.482 7.226 1.00 91.25 191 GLU A N 1
ATOM 1467 C CA . GLU A 1 191 ? -14.311 -16.473 6.529 1.00 91.25 191 GLU A CA 1
ATOM 1468 C C . GLU A 1 191 ? -15.260 -15.366 7.010 1.00 91.25 191 GLU A C 1
ATOM 1470 O O . GLU A 1 191 ? -16.111 -14.909 6.250 1.00 91.25 191 GLU A O 1
ATOM 1475 N N . ASP A 1 192 ? -15.134 -14.930 8.267 1.00 92.69 192 ASP A N 1
ATOM 1476 C CA . ASP A 1 192 ? -15.972 -13.883 8.851 1.00 92.69 192 ASP A CA 1
ATOM 1477 C C . ASP A 1 192 ? -15.362 -12.476 8.749 1.00 92.69 192 ASP A C 1
ATOM 1479 O O . ASP A 1 192 ? -15.921 -11.531 9.313 1.00 92.69 192 ASP A O 1
ATOM 1483 N N . HIS A 1 193 ? -14.240 -12.328 8.037 1.00 93.00 193 HIS A N 1
ATOM 1484 C CA . HIS A 1 193 ? -13.615 -11.038 7.768 1.00 93.00 193 HIS A CA 1
ATOM 1485 C C . HIS A 1 193 ? -14.117 -10.421 6.459 1.00 93.00 193 HIS A C 1
ATOM 1487 O O . HIS A 1 193 ? -14.280 -11.095 5.444 1.00 93.00 193 HIS A O 1
ATOM 1493 N N . SER A 1 194 ? -14.284 -9.097 6.451 1.00 93.75 194 SER A N 1
ATOM 1494 C CA . SER A 1 194 ? -14.332 -8.337 5.197 1.00 93.75 194 SER A CA 1
ATOM 1495 C C . SER A 1 194 ? -12.910 -8.068 4.704 1.00 93.75 194 SER A C 1
ATOM 1497 O O . SER A 1 194 ? -12.022 -7.740 5.492 1.00 93.75 194 SER A O 1
ATOM 1499 N N . ILE A 1 195 ? -12.690 -8.190 3.397 1.00 93.25 195 ILE A N 1
ATOM 1500 C CA . ILE A 1 195 ? -11.372 -8.005 2.784 1.00 93.25 195 ILE A CA 1
ATOM 1501 C C . ILE A 1 195 ? -11.267 -6.593 2.210 1.00 93.25 195 ILE A C 1
ATOM 1503 O O . ILE A 1 195 ? -12.153 -6.150 1.482 1.00 93.25 195 ILE A O 1
ATOM 1507 N N . ILE A 1 196 ? -10.161 -5.908 2.496 1.00 94.31 196 ILE A N 1
ATOM 1508 C CA . ILE A 1 196 ? -9.787 -4.642 1.863 1.00 94.31 196 ILE A CA 1
ATOM 1509 C C . ILE A 1 196 ? -8.485 -4.864 1.106 1.00 94.31 196 ILE A C 1
ATOM 1511 O O . ILE A 1 196 ? -7.485 -5.274 1.695 1.00 94.31 196 ILE A O 1
ATOM 1515 N N . PHE A 1 197 ? -8.482 -4.568 -0.191 1.00 92.81 197 PHE A N 1
ATOM 1516 C CA . PHE A 1 197 ? -7.248 -4.540 -0.965 1.00 92.81 197 PHE A CA 1
ATOM 1517 C C . PHE A 1 197 ? -6.559 -3.192 -0.799 1.00 92.81 197 PHE A C 1
ATOM 1519 O O . PHE A 1 197 ? -7.159 -2.154 -1.064 1.00 92.81 197 PHE A O 1
ATOM 1526 N N . LEU A 1 198 ? -5.294 -3.218 -0.383 1.00 95.50 198 LEU A N 1
ATOM 1527 C CA . LEU A 1 198 ? -4.447 -2.035 -0.294 1.00 95.50 198 LEU A CA 1
ATOM 1528 C C . LEU A 1 198 ? -3.398 -2.085 -1.403 1.00 95.50 198 LEU A C 1
ATOM 1530 O O . LEU A 1 198 ? -2.521 -2.949 -1.403 1.00 95.50 198 LEU A O 1
ATOM 1534 N N . ALA A 1 199 ? -3.490 -1.164 -2.356 1.00 93.75 199 ALA A N 1
ATOM 1535 C CA . ALA A 1 199 ? -2.568 -1.055 -3.476 1.00 93.75 199 ALA A CA 1
ATOM 1536 C C . ALA A 1 199 ? -2.249 0.414 -3.765 1.00 93.75 199 ALA A C 1
ATOM 1538 O O . ALA A 1 199 ? -3.063 1.290 -3.489 1.00 93.75 199 ALA A O 1
ATOM 1539 N N . HIS A 1 200 ? -1.073 0.657 -4.343 1.00 92.62 200 HIS A N 1
ATOM 1540 C CA . HIS A 1 200 ? -0.689 1.985 -4.826 1.00 92.62 200 HIS A CA 1
ATOM 1541 C C . HIS A 1 200 ? -1.286 2.306 -6.210 1.00 92.62 200 HIS A C 1
ATOM 1543 O O . HIS A 1 200 ? -1.277 3.439 -6.657 1.00 92.62 200 HIS A O 1
ATOM 1549 N N . ASN A 1 201 ? -1.806 1.302 -6.919 1.00 87.62 201 ASN A N 1
ATOM 1550 C CA . ASN A 1 201 ? -2.479 1.495 -8.199 1.00 87.62 201 ASN A CA 1
ATOM 1551 C C . ASN A 1 201 ? -3.855 0.842 -8.167 1.00 87.62 201 ASN A C 1
ATOM 1553 O O . ASN A 1 201 ? -4.033 -0.226 -7.574 1.00 87.62 201 ASN A O 1
ATOM 1557 N N . GLY A 1 202 ? -4.812 1.475 -8.841 1.00 84.12 202 GLY A N 1
ATOM 1558 C CA . GLY A 1 202 ? -6.109 0.868 -9.098 1.00 84.12 202 GLY A CA 1
ATOM 1559 C C . GLY A 1 202 ? -6.037 -0.263 -10.127 1.00 84.12 202 GLY A C 1
ATOM 1560 O O . GLY A 1 202 ? -4.996 -0.454 -10.748 1.00 84.12 202 GLY A O 1
ATOM 1561 N N . PRO A 1 203 ? -7.109 -1.045 -10.316 1.00 84.62 203 PRO A N 1
ATOM 1562 C CA . PRO A 1 203 ? -7.173 -2.141 -11.266 1.00 84.62 203 PRO A CA 1
ATOM 1563 C C . PRO A 1 203 ? -7.390 -1.617 -12.684 1.00 84.62 203 PRO A C 1
ATOM 1565 O O . PRO A 1 203 ? -7.989 -0.560 -12.900 1.00 84.62 203 PRO A O 1
ATOM 1568 N N . THR A 1 204 ? -6.951 -2.400 -13.666 1.00 86.06 204 THR A N 1
ATOM 1569 C CA . THR A 1 204 ? -7.364 -2.191 -15.058 1.00 86.06 204 THR A CA 1
ATOM 1570 C C . THR A 1 204 ? -8.898 -2.248 -15.168 1.00 86.06 204 THR A C 1
ATOM 1572 O O . THR A 1 204 ? -9.550 -3.042 -14.494 1.00 86.06 204 THR A O 1
ATOM 1575 N N . GLY A 1 205 ? -9.476 -1.426 -16.036 1.00 86.62 205 GLY A N 1
ATOM 1576 C CA . GLY A 1 205 ? -10.903 -1.331 -16.345 1.00 86.62 205 GLY A CA 1
ATOM 1577 C C . GLY A 1 205 ? -11.579 -0.080 -15.784 1.00 86.62 205 GLY A C 1
ATOM 1578 O O . GLY A 1 205 ? -12.700 0.226 -16.183 1.00 86.62 205 GLY A O 1
ATOM 1579 N N . LEU A 1 206 ? -10.902 0.654 -14.894 1.00 85.62 206 LEU A N 1
ATOM 1580 C CA . LEU A 1 206 ? -11.442 1.827 -14.193 1.00 85.62 206 LEU A CA 1
ATOM 1581 C C . LEU A 1 206 ? -10.721 3.140 -14.537 1.00 85.62 206 LEU A C 1
ATOM 1583 O O . LEU A 1 206 ? -10.860 4.109 -13.798 1.00 85.62 206 LEU A O 1
ATOM 1587 N N . GLY A 1 207 ? -9.918 3.163 -15.603 1.00 88.62 207 GLY A N 1
ATOM 1588 C CA . GLY A 1 207 ? -9.043 4.293 -15.933 1.00 88.62 207 GLY A CA 1
ATOM 1589 C C . GLY A 1 207 ? -9.070 4.729 -17.392 1.00 88.62 207 GLY A C 1
ATOM 1590 O O . GLY A 1 207 ? -8.066 5.218 -17.892 1.00 88.62 207 GLY A O 1
ATOM 1591 N N . ALA A 1 208 ? -10.161 4.494 -18.119 1.00 86.69 208 ALA A N 1
ATOM 1592 C CA . ALA A 1 208 ? -10.222 4.773 -19.552 1.00 86.69 208 ALA A CA 1
ATOM 1593 C C . ALA A 1 208 ? -9.990 6.261 -19.888 1.00 86.69 208 ALA A C 1
ATOM 1595 O O . ALA A 1 208 ? -9.315 6.557 -20.875 1.00 86.69 208 ALA A O 1
ATOM 1596 N N . ASN A 1 209 ? -10.508 7.176 -19.067 1.00 87.88 209 ASN A N 1
ATOM 1597 C CA . ASN A 1 209 ? -10.397 8.629 -19.221 1.00 87.88 209 ASN A CA 1
ATOM 1598 C C . ASN A 1 209 ? -9.517 9.253 -18.128 1.00 87.88 209 ASN A C 1
ATOM 1600 O O . ASN A 1 209 ? -9.280 8.642 -17.093 1.00 87.88 209 ASN A O 1
ATOM 1604 N N . VAL A 1 210 ? -9.066 10.493 -18.347 1.00 86.50 210 VAL A N 1
ATOM 1605 C CA . VAL A 1 210 ? -8.259 11.269 -17.381 1.00 86.50 210 VAL A CA 1
ATOM 1606 C C . VAL A 1 210 ? -8.962 11.483 -16.037 1.00 86.50 210 VAL A C 1
ATOM 1608 O O . VAL A 1 210 ? -8.331 11.336 -15.000 1.00 86.50 210 VAL A O 1
ATOM 1611 N N . ASP A 1 211 ? -10.267 11.755 -16.058 1.00 87.94 211 ASP A N 1
ATOM 1612 C CA . ASP A 1 211 ? -11.061 12.015 -14.849 1.00 87.94 211 ASP A CA 1
ATOM 1613 C C . ASP A 1 211 ? -11.639 10.731 -14.226 1.00 87.94 211 ASP A C 1
ATOM 1615 O O . ASP A 1 211 ? -12.419 10.790 -13.270 1.00 87.94 211 ASP A O 1
ATOM 1619 N N . ASP A 1 212 ? -11.320 9.562 -14.793 1.00 85.31 212 ASP A N 1
ATOM 1620 C CA . ASP A 1 212 ? -11.750 8.299 -14.210 1.00 85.31 212 ASP A CA 1
ATOM 1621 C C . ASP A 1 212 ? -11.010 8.059 -12.892 1.00 85.31 212 ASP A C 1
ATOM 1623 O O . ASP A 1 212 ? -9.875 8.485 -12.692 1.00 85.31 212 ASP A O 1
ATOM 1627 N N . ILE A 1 213 ? -11.637 7.295 -12.000 1.00 80.50 213 ILE A N 1
ATOM 1628 C CA . ILE A 1 213 ? -11.081 7.009 -10.679 1.00 80.50 213 ILE A CA 1
ATOM 1629 C C . ILE A 1 213 ? -9.675 6.387 -10.760 1.00 80.50 213 ILE A C 1
ATOM 1631 O O . ILE A 1 213 ? -8.814 6.721 -9.968 1.00 80.50 213 ILE A O 1
ATOM 1635 N N . CYS A 1 214 ? -9.386 5.523 -11.730 1.00 83.81 214 CYS A N 1
ATOM 1636 C CA . CYS A 1 214 ? -8.035 4.991 -11.953 1.00 83.81 214 CYS A CA 1
ATOM 1637 C C . CYS A 1 214 ? -7.422 5.527 -13.253 1.00 83.81 214 CYS A C 1
ATOM 1639 O O . CYS A 1 214 ? -6.586 4.865 -13.874 1.00 83.81 214 CYS A O 1
ATOM 1641 N N . GLY A 1 215 ? -7.900 6.692 -13.690 1.00 83.06 215 GLY A N 1
ATOM 1642 C CA . GLY A 1 215 ? -7.461 7.393 -14.879 1.00 83.06 215 GLY A CA 1
ATOM 1643 C C . GLY A 1 215 ? -6.020 7.846 -14.751 1.00 83.06 215 GLY A C 1
ATOM 1644 O O . GLY A 1 215 ? -5.589 8.346 -13.716 1.00 83.06 215 GLY A O 1
ATOM 1645 N N . ARG A 1 216 ? -5.254 7.670 -15.823 1.00 84.19 216 ARG A N 1
ATOM 1646 C CA . ARG A 1 216 ? -3.910 8.229 -15.915 1.00 84.19 216 ARG A CA 1
ATOM 1647 C C . ARG A 1 216 ? -3.992 9.708 -16.270 1.00 84.19 216 ARG A C 1
ATOM 1649 O O . ARG A 1 216 ? -4.149 10.034 -17.443 1.00 84.19 216 ARG A O 1
ATOM 1656 N N . ASP A 1 217 ? -3.832 10.593 -15.301 1.00 79.56 217 ASP A N 1
ATOM 1657 C CA . ASP A 1 217 ? -4.018 12.039 -15.480 1.00 79.56 217 ASP A CA 1
ATOM 1658 C C . ASP A 1 217 ? -2.760 12.812 -15.911 1.00 79.56 217 ASP A C 1
ATOM 1660 O O . ASP A 1 217 ? -2.844 13.909 -16.462 1.00 79.56 217 ASP A O 1
ATOM 1664 N N . TRP A 1 218 ? -1.580 12.204 -15.788 1.00 79.94 218 TRP A N 1
ATOM 1665 C CA . TRP A 1 218 ? -0.310 12.784 -16.241 1.00 79.94 218 TRP A CA 1
ATOM 1666 C C . TRP A 1 218 ? -0.047 12.645 -17.754 1.00 79.94 218 TRP A C 1
ATOM 1668 O O . TRP A 1 218 ? 1.024 13.021 -18.241 1.00 79.94 218 TRP A O 1
ATOM 1678 N N . PHE A 1 219 ? -1.004 12.114 -18.521 1.00 78.19 219 PHE A N 1
ATOM 1679 C CA . PHE A 1 219 ? -0.995 12.108 -19.986 1.00 78.19 219 PHE A CA 1
ATOM 1680 C C . PHE A 1 219 ? -2.268 12.760 -20.527 1.00 78.19 219 PHE A C 1
ATOM 1682 O O . PHE A 1 219 ? -3.364 12.434 -20.092 1.00 78.19 219 PHE A O 1
ATOM 1689 N N . ILE A 1 220 ? -2.118 13.620 -21.541 1.00 76.31 220 ILE A N 1
ATOM 1690 C CA . ILE A 1 220 ? -3.229 14.380 -22.148 1.00 76.31 220 ILE A CA 1
ATOM 1691 C C . ILE A 1 220 ? -4.362 13.466 -22.635 1.00 76.31 220 ILE A C 1
ATOM 1693 O O . ILE A 1 220 ? -5.531 13.799 -22.480 1.00 76.31 220 ILE A O 1
ATOM 1697 N N . ASP A 1 221 ? -4.016 12.309 -23.197 1.00 80.94 221 ASP A N 1
ATOM 1698 C CA . ASP A 1 221 ? -4.996 11.362 -23.738 1.00 80.94 221 ASP A CA 1
ATOM 1699 C C . ASP A 1 221 ? -5.616 10.449 -22.662 1.00 80.94 221 ASP A C 1
ATOM 1701 O O . ASP A 1 221 ? -6.396 9.555 -22.987 1.00 80.94 221 ASP A O 1
ATOM 1705 N N . GLY A 1 222 ? -5.254 10.626 -21.388 1.00 83.62 222 GLY A N 1
ATOM 1706 C CA . GLY A 1 222 ? -5.689 9.748 -20.313 1.00 83.62 222 GLY A CA 1
ATOM 1707 C C . GLY A 1 222 ? -5.167 8.321 -20.486 1.00 83.62 222 GLY A C 1
ATOM 1708 O O . GLY A 1 222 ? -4.028 8.081 -20.922 1.00 83.62 222 GLY A O 1
ATOM 1709 N N . GLY A 1 223 ? -6.034 7.357 -20.192 1.00 85.31 223 GLY A N 1
ATOM 1710 C CA . GLY A 1 223 ? -5.860 5.958 -20.549 1.00 85.31 223 GLY A CA 1
ATOM 1711 C C . GLY A 1 223 ? -5.613 5.045 -19.360 1.00 85.31 223 GLY A C 1
ATOM 1712 O O . GLY A 1 223 ? -5.062 5.434 -18.333 1.00 85.31 223 GLY A O 1
ATOM 1713 N N . ASP A 1 224 ? -6.012 3.792 -19.544 1.00 86.81 224 ASP A N 1
ATOM 1714 C CA . ASP A 1 224 ? -6.033 2.823 -18.464 1.00 86.81 224 ASP A CA 1
ATOM 1715 C C . ASP A 1 224 ? -4.621 2.347 -18.125 1.00 86.81 224 ASP A C 1
ATOM 1717 O O . ASP A 1 224 ? -3.950 1.661 -18.909 1.00 86.81 224 ASP A O 1
ATOM 1721 N N . HIS A 1 225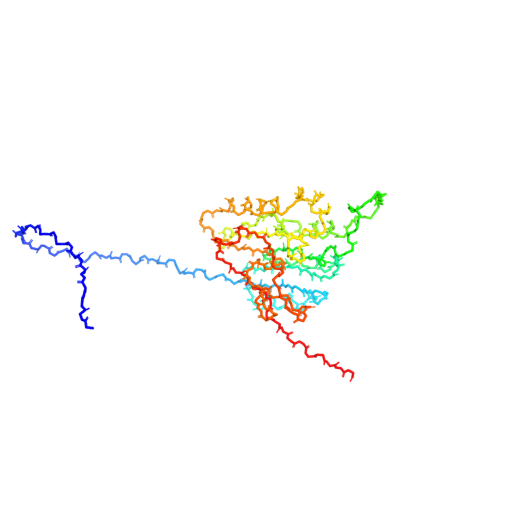 ? -4.172 2.746 -16.939 1.00 86.44 225 HIS A N 1
ATOM 1722 C CA . HIS A 1 225 ? -2.898 2.343 -16.371 1.00 86.44 225 HIS A CA 1
ATOM 1723 C C . HIS A 1 225 ? -3.065 1.525 -15.093 1.00 86.44 225 HIS A C 1
ATOM 1725 O O . HIS A 1 225 ? -2.110 1.363 -14.341 1.00 86.44 225 HIS A O 1
ATOM 1731 N N . GLY A 1 226 ? -4.250 0.965 -14.854 1.00 85.31 226 GLY A N 1
ATOM 1732 C CA . GLY A 1 226 ? -4.474 0.132 -13.687 1.00 85.31 226 GLY A CA 1
ATOM 1733 C C . GLY A 1 226 ? -3.673 -1.171 -13.731 1.00 85.31 226 GLY A C 1
ATOM 1734 O O . GLY A 1 226 ? -3.275 -1.654 -14.797 1.00 85.31 226 GLY A O 1
ATOM 1735 N N . ASP A 1 227 ? -3.445 -1.759 -12.562 1.00 83.38 227 ASP A N 1
ATOM 1736 C CA . ASP A 1 227 ? -2.828 -3.063 -12.386 1.00 83.38 227 ASP A CA 1
ATOM 1737 C C . ASP A 1 227 ? -3.712 -4.150 -13.027 1.00 83.38 227 ASP A C 1
ATOM 1739 O O . ASP A 1 227 ? -4.857 -4.357 -12.609 1.00 83.38 227 ASP A O 1
ATOM 1743 N N . PRO A 1 228 ? -3.195 -4.888 -14.023 1.00 75.12 228 PRO A N 1
ATOM 1744 C CA . PRO A 1 228 ? -3.951 -5.952 -14.652 1.00 75.12 228 PRO A CA 1
ATOM 1745 C C . PRO A 1 228 ? -4.007 -7.153 -13.725 1.00 75.12 228 PRO A C 1
ATOM 1747 O O . PRO A 1 228 ? -2.985 -7.618 -13.216 1.00 75.12 228 PRO A O 1
ATOM 1750 N N . GLY A 1 229 ? -5.204 -7.690 -13.547 1.00 63.78 229 GLY A N 1
ATOM 1751 C CA . GLY A 1 229 ? -5.399 -8.923 -12.812 1.00 63.78 229 GLY A CA 1
ATOM 1752 C C . GLY A 1 229 ? -6.853 -9.352 -12.837 1.00 63.78 229 GLY A C 1
ATOM 1753 O O . GLY A 1 229 ? -7.731 -8.600 -12.426 1.00 63.78 229 GLY A O 1
ATOM 1754 N N . ASN A 1 230 ? -7.088 -10.603 -13.230 1.00 50.19 230 ASN A N 1
ATOM 1755 C CA . ASN A 1 230 ? -8.384 -11.269 -13.061 1.00 50.19 230 ASN A CA 1
ATOM 1756 C C . ASN A 1 230 ? -8.755 -11.417 -11.571 1.00 50.19 230 ASN A C 1
ATOM 1758 O O . ASN A 1 230 ? -9.896 -11.711 -11.235 1.00 50.19 230 ASN A O 1
ATOM 1762 N N . THR A 1 231 ? -7.781 -11.241 -10.671 1.00 47.38 231 THR A N 1
ATOM 1763 C CA . THR A 1 231 ? -7.945 -11.264 -9.214 1.00 47.38 231 THR A CA 1
ATOM 1764 C C . THR A 1 231 ? -8.881 -10.177 -8.726 1.00 47.38 231 THR A C 1
ATOM 1766 O O . THR A 1 231 ? -9.528 -10.359 -7.696 1.00 47.38 231 THR A O 1
ATOM 1769 N N . TYR A 1 232 ? -8.933 -9.050 -9.441 1.00 52.72 232 TYR A N 1
ATOM 1770 C CA . TYR A 1 232 ? -9.688 -7.918 -8.965 1.00 52.72 232 TYR A CA 1
ATOM 1771 C C . TYR A 1 232 ? -11.188 -8.057 -9.300 1.00 52.72 232 TYR A C 1
ATOM 1773 O O . TYR A 1 232 ? -12.039 -7.832 -8.453 1.00 52.72 232 TYR A O 1
ATOM 1781 N N . GLU A 1 233 ? -11.550 -8.582 -10.470 1.00 40.78 233 GLU A N 1
ATOM 1782 C CA . GLU A 1 233 ? -12.934 -8.613 -10.986 1.00 40.78 233 GLU A CA 1
ATOM 1783 C C . GLU A 1 233 ? -14.013 -9.287 -10.098 1.00 40.78 233 GLU A C 1
ATOM 1785 O O . GLU A 1 233 ? -15.202 -9.133 -10.371 1.00 40.78 233 GLU A O 1
ATOM 1790 N N . LEU A 1 234 ? -13.647 -10.010 -9.032 1.00 32.91 234 LEU A N 1
ATOM 1791 C CA . LEU A 1 234 ? -14.577 -10.763 -8.177 1.00 32.91 234 LEU A CA 1
ATOM 1792 C C . LEU A 1 234 ? -14.851 -10.151 -6.794 1.00 32.91 234 LEU A C 1
ATOM 1794 O O . LEU A 1 234 ? -15.671 -10.699 -6.056 1.00 32.91 234 LEU A O 1
ATOM 1798 N N . ILE A 1 235 ? -14.184 -9.061 -6.402 1.00 42.72 235 ILE A N 1
ATOM 1799 C CA . ILE A 1 235 ? -14.209 -8.599 -5.006 1.00 42.72 235 ILE A CA 1
ATOM 1800 C C . ILE A 1 235 ? -14.601 -7.122 -4.939 1.00 42.72 235 ILE A C 1
ATOM 1802 O O . ILE A 1 235 ? -14.083 -6.293 -5.676 1.00 42.72 235 ILE A O 1
ATOM 1806 N N . SER A 1 236 ? -15.556 -6.796 -4.062 1.00 34.47 236 SER A N 1
ATOM 1807 C CA . SER A 1 236 ? -16.031 -5.427 -3.841 1.00 34.47 236 SER A CA 1
ATOM 1808 C C . SER A 1 236 ? -14.869 -4.533 -3.412 1.00 34.47 236 SER A C 1
ATOM 1810 O O . SER A 1 236 ? -14.413 -4.590 -2.272 1.00 34.47 236 SER A O 1
ATOM 1812 N N . PHE A 1 237 ? -14.385 -3.707 -4.330 1.00 41.31 237 PHE A N 1
ATOM 1813 C CA . PHE A 1 237 ? -13.290 -2.793 -4.074 1.00 41.31 237 PHE A CA 1
ATOM 1814 C C . PHE A 1 237 ? -13.715 -1.585 -3.264 1.00 41.31 237 PHE A C 1
ATOM 1816 O O . PHE A 1 237 ? -14.575 -0.820 -3.692 1.00 41.31 237 PHE A O 1
ATOM 1823 N N . LEU A 1 238 ? -12.998 -1.332 -2.173 1.00 38.47 238 LEU A N 1
ATOM 1824 C CA . LEU A 1 238 ? -12.756 0.038 -1.744 1.00 38.47 238 LEU A CA 1
ATOM 1825 C C . LEU A 1 238 ? -11.474 0.522 -2.436 1.00 38.47 238 LEU A C 1
ATOM 1827 O O . LEU A 1 238 ? -10.399 0.547 -1.850 1.00 38.47 238 LEU A O 1
ATOM 1831 N N . LEU A 1 239 ? -11.575 0.822 -3.728 1.00 42.66 239 LEU A N 1
ATOM 1832 C CA . LEU A 1 239 ? -10.540 1.555 -4.449 1.00 42.66 239 LEU A CA 1
ATOM 1833 C C . LEU A 1 239 ? -10.922 3.019 -4.362 1.00 42.66 239 LEU A C 1
ATOM 1835 O O . LEU A 1 239 ? -11.908 3.437 -4.966 1.00 42.66 239 LEU A O 1
ATOM 1839 N N . MET A 1 240 ? -10.187 3.780 -3.565 1.00 37.12 240 MET A N 1
ATOM 1840 C CA . MET A 1 240 ? -10.339 5.226 -3.519 1.00 37.12 240 MET A CA 1
ATOM 1841 C C . MET A 1 240 ? -8.964 5.840 -3.761 1.00 37.12 240 MET A C 1
ATOM 1843 O O . MET A 1 240 ? -8.105 5.749 -2.885 1.00 37.12 240 MET A O 1
ATOM 1847 N N . PRO A 1 241 ? -8.733 6.449 -4.928 1.00 37.62 241 PRO A N 1
ATOM 1848 C CA . PRO A 1 241 ? -7.734 7.487 -5.055 1.00 37.62 241 PRO A CA 1
ATOM 1849 C C . PRO A 1 241 ? -8.202 8.678 -4.233 1.00 37.62 241 PRO A C 1
ATOM 1851 O O . PRO A 1 241 ? -9.402 8.973 -4.141 1.00 37.62 241 PRO A O 1
ATOM 1854 N N . LEU A 1 242 ? -7.236 9.344 -3.613 1.00 32.69 242 LEU A N 1
ATOM 1855 C CA . LEU A 1 242 ? -7.467 10.584 -2.906 1.00 32.69 242 LEU A CA 1
ATOM 1856 C C . LEU A 1 242 ? -8.191 11.573 -3.823 1.00 32.69 242 LEU A C 1
ATOM 1858 O O . LEU A 1 242 ? -7.759 11.875 -4.933 1.00 32.69 242 LEU A O 1
ATOM 1862 N N . ILE A 1 243 ? -9.290 12.114 -3.304 1.00 27.23 243 ILE A N 1
ATOM 1863 C CA . ILE A 1 243 ? -9.859 13.365 -3.785 1.00 27.23 243 ILE A CA 1
ATOM 1864 C C . ILE A 1 243 ? -8.724 14.391 -3.754 1.00 27.23 243 ILE A C 1
ATOM 1866 O O . ILE A 1 243 ? -8.196 14.686 -2.683 1.00 27.23 243 ILE A O 1
ATOM 1870 N N . HIS A 1 244 ? -8.362 14.922 -4.923 1.00 27.70 244 HIS A N 1
ATOM 1871 C CA . HIS A 1 244 ? -7.504 16.092 -5.062 1.00 27.70 244 HIS A CA 1
ATOM 1872 C C . HIS A 1 244 ? -7.947 17.190 -4.080 1.00 27.70 244 HIS A C 1
ATOM 1874 O O . HIS A 1 244 ? -8.945 17.881 -4.305 1.00 27.70 244 HIS A O 1
ATOM 1880 N N . LEU A 1 245 ? -7.184 17.404 -3.007 1.00 25.27 245 LEU A N 1
ATOM 1881 C CA . LEU A 1 245 ? -7.152 18.708 -2.362 1.00 25.27 245 LEU A CA 1
ATOM 1882 C C . LEU A 1 245 ? -6.277 19.591 -3.242 1.00 25.27 245 LEU A C 1
ATOM 1884 O O . LEU A 1 245 ? -5.059 19.632 -3.121 1.00 25.27 245 LEU A O 1
ATOM 1888 N N . TYR A 1 246 ? -6.943 20.256 -4.179 1.00 24.19 246 TYR A N 1
ATOM 1889 C CA . TYR A 1 246 ? -6.389 21.305 -5.018 1.00 24.19 246 TYR A CA 1
ATOM 1890 C C . TYR A 1 246 ? -5.697 22.350 -4.127 1.00 24.19 246 TYR A C 1
ATOM 1892 O O . TYR A 1 246 ? -6.360 23.182 -3.505 1.00 24.19 246 TYR A O 1
ATOM 1900 N N . THR A 1 247 ? -4.369 22.322 -4.046 1.00 27.38 247 THR A N 1
ATOM 1901 C CA . THR A 1 247 ? -3.576 23.462 -3.587 1.00 27.38 247 THR A CA 1
ATOM 1902 C C . THR A 1 247 ? -3.413 24.391 -4.788 1.00 27.38 247 THR A C 1
ATOM 1904 O O . THR A 1 247 ? -2.708 24.055 -5.740 1.00 27.38 247 THR A O 1
ATOM 1907 N N . PRO A 1 248 ? -4.086 25.558 -4.834 1.00 29.92 248 PRO A N 1
ATOM 1908 C CA . PRO A 1 248 ? -3.856 26.490 -5.921 1.00 29.92 248 PRO A CA 1
ATOM 1909 C C . PRO A 1 248 ? -2.401 26.957 -5.854 1.00 29.92 248 PRO A C 1
ATOM 1911 O O . PRO A 1 248 ? -1.976 27.579 -4.878 1.00 29.92 248 PRO A O 1
ATOM 1914 N N . HIS A 1 249 ? -1.644 26.663 -6.911 1.00 31.73 249 HIS A N 1
ATOM 1915 C CA . HIS A 1 249 ? -0.358 27.286 -7.176 1.00 31.73 249 HIS A CA 1
ATOM 1916 C C . HIS A 1 249 ? -0.511 28.812 -7.112 1.00 31.73 249 HIS A C 1
ATOM 1918 O O . HIS A 1 249 ? -1.057 29.441 -8.018 1.00 31.73 249 HIS A O 1
ATOM 1924 N N . LEU A 1 250 ? 0.014 29.419 -6.048 1.00 33.00 250 LEU A N 1
ATOM 1925 C CA . LEU A 1 250 ? 0.394 30.825 -6.053 1.00 33.00 250 LEU A CA 1
ATOM 1926 C C . LEU A 1 250 ? 1.629 30.952 -6.947 1.00 33.00 250 LEU A C 1
ATOM 1928 O O . LEU A 1 250 ? 2.765 30.717 -6.540 1.00 33.00 250 LEU A O 1
ATOM 1932 N N . SER A 1 251 ? 1.391 31.274 -8.212 1.00 35.47 251 SER A N 1
ATOM 1933 C CA . SER A 1 251 ? 2.428 31.731 -9.122 1.00 35.47 251 SER A CA 1
ATOM 1934 C C . SER A 1 251 ? 2.895 33.132 -8.713 1.00 35.47 251 SER A C 1
ATOM 1936 O O . SER A 1 251 ? 2.149 34.081 -8.925 1.00 35.47 251 SER A O 1
ATOM 1938 N N . ARG A 1 252 ? 4.142 33.191 -8.220 1.00 37.47 252 ARG A N 1
ATOM 1939 C CA . ARG A 1 252 ? 5.050 34.347 -8.038 1.00 37.47 252 ARG A CA 1
ATOM 1940 C C . ARG A 1 252 ? 4.595 35.515 -7.163 1.00 37.47 252 ARG A C 1
ATOM 1942 O O . ARG A 1 252 ? 3.613 36.198 -7.511 1.00 37.47 252 ARG A O 1
#

pLDDT: mean 76.86, std 24.89, range [24.19, 98.56]

Secondary structure (DSSP, 8-state):
--------PPP----------PPPP--------PPP-----EEEE---TT---HHHHHHHHHHH--SEEEE----SSS-HHHHHHHHT--S-EEE---SGGGSS--TTSSS---TTS--HHHHHHHHHTTSB-TTSEEEEGGGTEEEEE--TT--SSSS-TTHHHHHHHH---SHHHHHHHHHHHHHTS-TTSEEEEE-SSPBTTS-SSTTSTTB-TTSTT--B-PBP-TTTTTS-----PPP---------

Radius of gyration: 25.77 Å; chains: 1; bounding box: 90×65×59 Å

Foldseek 3Di:
DDDDDDDDDDDDDDDDDDDDDDDDDDDPPPPPPPPPPDDFFEAEAELCQCVDDLVVVLVVCVVSVGQEYEYAANNHQLPLVSLLSVLPDPHHYAYAHEQSNCVPVDVLPDDDPPVPDDRSNVSSCVSCPPSYQALAWDQDVVNLAIEHEAHGNDPFDQDDDPQSCCCVPPVQRHLVSRQVSSVVRVVPRDPSHAYAYRHNAAAFPQAQQLPTQRWDVVDPRIHTRGRYDPSVVPHDYPRGDDDDPDPPDPDD

Sequence (252 aa):
MFNGSTLLHAETQFRGITGPVRHPAPSKLAGGHFPMASSVRIVVVGDVHDDWNLEEDRKALQLLKPDLVLFTGDFGNENVDLVRSIADLEITKAVILGNHDAWNTQKFSGNVCCSICREKDAVQLECLGDEHVGYRRMDLPTLKLSIVGGRPFSCGGRPLFRKQLLKARYGVRDMDGSAERILQAAMGTPEDHSIIFLAHNGPTGLGANVDDICGRDWFIDGGDHGDPGNTYELISFLLMPLIHLYTPHLSR

Organism: NCBI:txid62892